Protein AF-A0A084DNY4-F1 (afdb_monomer)

Mean predicted aligned error: 7.12 Å

Solvent-accessible surface area (backbone atoms only — not comparable to full-atom values): 18685 Å² total; per-residue (Å²): 124,93,29,61,90,75,48,61,69,83,56,81,80,55,69,56,30,53,48,21,26,21,39,44,30,52,60,66,59,55,66,68,81,45,58,45,93,86,67,44,34,30,36,30,29,44,32,46,40,38,96,60,12,50,37,76,54,75,72,66,52,46,76,34,76,57,79,73,44,77,44,74,42,95,55,95,64,58,25,22,34,36,25,31,38,36,35,55,79,44,62,78,47,88,84,58,69,62,55,51,61,43,41,39,77,45,75,48,84,69,81,83,84,54,82,76,68,61,64,22,37,74,42,42,36,46,46,53,52,74,26,48,32,33,39,26,27,48,31,91,88,45,66,55,73,54,23,42,50,69,72,31,38,39,58,72,90,39,54,64,37,46,52,48,41,59,68,66,54,77,96,60,81,83,61,95,84,63,85,73,73,58,35,66,61,48,36,73,72,52,84,44,54,53,47,29,51,51,26,49,56,46,26,54,72,77,46,64,65,73,62,55,62,74,46,40,73,62,56,72,61,52,87,50,49,67,46,34,11,23,50,41,18,36,44,64,60,62,36,57,79,90,52,29,66,65,41,48,54,53,51,47,51,51,53,73,74,50,88,53,66,67,57,52,50,22,46,50,42,7,41,52,23,34,74,19,72,44,42,77,86,73,38,66,71,77,50,53,62,57,42,33,51,52,34,35,51,48,54,52,48,39,57,77,69,68,55,84,54,52,89,94,34,64,53,20,44,45,47,62,70,64,51,42,39,58,75,97,79,73,89,71,133

pLDDT: mean 85.98, std 15.09, range [28.67, 98.62]

Radius of gyration: 21.05 Å; Cα contacts (8 Å, |Δi|>4): 533; chains: 1; bounding box: 62×35×55 Å

Secondary structure (DSSP, 8-state):
---TTTS-TTSPPPHHHHHHHHHHHHHT--GGGG--TT-PPEEEEEEEE-TTTTPEE-SSEEEETTTTEEEE-SSSS-EEEEEEEEEEEEES-TTS-SEEEEEEEEEP--TTS-SSPP-SHHHH--HHHH-EEEEEE--TT--GGGGG-S-EEE-GGGHHHHHHHHHHS-SSSPPTTS-PPPHHHHHHH---HHHHHHHHHHHHHHS-HHHHHHHHHHHTT-S-HHHHHHHHHIIIIIS-TTTHHHHHHHHHHHHHH---HHHHHHHHHHHHHHHHSS-TTSS-TTHHHHHHHHHHHHHHHHHHTT----TTSHHHIIIIIS-TT--S-----

Structure (mmCIF, N/CA/C/O backbone):
data_AF-A0A084DNY4-F1
#
_entry.id   AF-A0A084DNY4-F1
#
loop_
_atom_site.group_PDB
_atom_site.id
_atom_site.type_symbol
_atom_site.label_atom_id
_atom_site.label_alt_id
_atom_site.label_comp_id
_atom_site.label_asym_id
_atom_site.label_entity_id
_atom_site.label_seq_id
_atom_site.pdbx_PDB_ins_code
_atom_site.Cartn_x
_atom_site.Cartn_y
_atom_site.Cartn_z
_atom_site.occupancy
_atom_site.B_iso_or_equiv
_atom_site.auth_seq_id
_atom_site.auth_comp_id
_atom_site.auth_asym_id
_atom_site.auth_atom_id
_atom_site.pdbx_PDB_model_num
ATOM 1 N N . MET A 1 1 ? 17.187 9.163 8.674 1.00 44.41 1 MET A N 1
ATOM 2 C CA . MET A 1 1 ? 16.054 8.278 8.336 1.00 44.41 1 MET A CA 1
ATOM 3 C C . MET A 1 1 ? 16.463 7.412 7.161 1.00 44.41 1 MET A C 1
ATOM 5 O O . MET A 1 1 ? 17.023 7.973 6.219 1.00 44.41 1 MET A O 1
ATOM 9 N N . PRO A 1 2 ? 16.245 6.091 7.220 1.00 46.69 2 PRO A N 1
ATOM 10 C CA . PRO A 1 2 ? 16.552 5.206 6.107 1.00 46.69 2 PRO A CA 1
ATOM 11 C C . PRO A 1 2 ? 15.632 5.563 4.933 1.00 46.69 2 PRO A C 1
ATOM 13 O O . PRO A 1 2 ? 14.414 5.491 5.022 1.00 46.69 2 PRO A O 1
ATOM 16 N N . SER A 1 3 ? 16.227 6.047 3.850 1.00 49.75 3 SER A N 1
ATOM 17 C CA . SER A 1 3 ? 15.582 6.241 2.551 1.00 49.75 3 SER A CA 1
ATOM 18 C C . SER A 1 3 ? 16.308 5.334 1.567 1.00 49.75 3 SER A C 1
ATOM 20 O O . SER A 1 3 ? 17.520 5.147 1.707 1.00 49.75 3 SER A O 1
ATOM 22 N N . ILE A 1 4 ? 15.619 4.823 0.543 1.00 46.88 4 ILE A N 1
ATOM 23 C CA . ILE A 1 4 ? 16.259 4.022 -0.522 1.00 46.88 4 ILE A CA 1
ATOM 24 C C . ILE A 1 4 ? 17.365 4.784 -1.251 1.00 46.88 4 ILE A C 1
ATOM 26 O O . ILE A 1 4 ? 18.211 4.174 -1.887 1.00 46.88 4 ILE A O 1
ATOM 30 N N . PHE A 1 5 ? 17.375 6.115 -1.144 1.00 50.12 5 PHE A N 1
ATOM 31 C CA . PHE A 1 5 ? 18.394 6.978 -1.740 1.00 50.12 5 PHE A CA 1
ATOM 32 C C . PHE A 1 5 ? 19.599 7.230 -0.823 1.00 50.12 5 PHE A C 1
ATOM 34 O O . PHE A 1 5 ? 20.586 7.818 -1.261 1.00 50.12 5 PHE A O 1
ATOM 41 N N . ALA A 1 6 ? 19.514 6.814 0.443 1.00 48.88 6 ALA A N 1
ATOM 42 C CA . ALA A 1 6 ? 20.578 6.934 1.438 1.00 48.88 6 ALA A CA 1
ATOM 43 C C . ALA A 1 6 ? 21.187 5.575 1.828 1.00 48.88 6 ALA A C 1
ATOM 45 O O . ALA A 1 6 ? 22.312 5.544 2.320 1.00 48.88 6 ALA A O 1
ATOM 46 N N . ALA A 1 7 ? 20.465 4.470 1.616 1.00 53.72 7 ALA A N 1
ATOM 47 C CA . ALA A 1 7 ? 20.955 3.119 1.862 1.00 53.72 7 ALA A CA 1
ATOM 48 C C . ALA A 1 7 ? 21.699 2.568 0.630 1.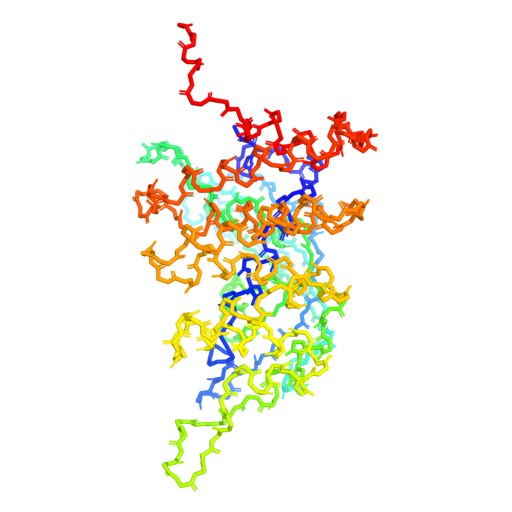00 53.72 7 ALA A C 1
ATOM 50 O O . ALA A 1 7 ? 21.260 2.811 -0.498 1.00 53.72 7 ALA A O 1
ATOM 51 N N . PRO A 1 8 ? 22.806 1.828 0.808 1.00 55.97 8 PRO A N 1
ATOM 52 C CA . PRO A 1 8 ? 23.464 1.161 -0.306 1.00 55.97 8 PRO A CA 1
ATOM 53 C C . PRO A 1 8 ? 22.564 0.057 -0.899 1.00 55.97 8 PRO A C 1
ATOM 55 O O . PRO A 1 8 ? 21.635 -0.441 -0.250 1.00 55.97 8 PRO A O 1
ATOM 58 N N . ALA A 1 9 ? 22.787 -0.272 -2.176 1.00 60.28 9 ALA A N 1
ATOM 59 C CA . ALA A 1 9 ? 21.923 -1.177 -2.945 1.00 60.28 9 ALA A CA 1
ATOM 60 C C . ALA A 1 9 ? 21.852 -2.598 -2.346 1.00 60.28 9 ALA A C 1
ATOM 62 O O . ALA A 1 9 ? 20.851 -3.286 -2.509 1.00 60.28 9 ALA A O 1
ATOM 63 N N . ASP A 1 10 ? 22.873 -2.995 -1.590 1.00 62.44 10 ASP A N 1
ATOM 64 C CA . ASP A 1 10 ? 23.024 -4.278 -0.899 1.00 62.44 10 ASP A CA 1
ATOM 65 C C . ASP A 1 10 ? 22.431 -4.309 0.523 1.00 62.44 10 ASP A C 1
ATOM 67 O O . ASP A 1 10 ? 22.326 -5.382 1.114 1.00 62.44 10 ASP A O 1
ATOM 71 N N . ALA A 1 11 ? 21.997 -3.171 1.079 1.00 62.38 11 ALA A N 1
ATOM 72 C CA . ALA A 1 11 ? 21.340 -3.151 2.387 1.00 62.38 11 ALA A CA 1
ATOM 73 C C . ALA A 1 11 ? 20.048 -3.994 2.363 1.00 62.38 11 ALA A C 1
ATOM 75 O O . ALA A 1 11 ? 19.322 -3.933 1.365 1.00 62.38 11 ALA A O 1
ATOM 76 N N . PRO A 1 12 ? 19.712 -4.741 3.432 1.00 63.03 12 PRO A N 1
ATOM 77 C CA . PRO A 1 12 ? 18.463 -5.493 3.485 1.00 63.03 12 PRO A CA 1
ATOM 78 C C . PRO A 1 12 ? 17.259 -4.539 3.383 1.00 63.03 12 PRO A C 1
ATOM 80 O O . PRO A 1 12 ? 17.301 -3.431 3.931 1.00 63.03 12 PRO A O 1
ATOM 83 N N . PRO A 1 13 ? 16.188 -4.923 2.665 1.00 66.88 13 PRO A N 1
ATOM 84 C CA . PRO A 1 13 ? 15.001 -4.087 2.547 1.00 66.88 13 PRO A CA 1
ATOM 85 C C . PRO A 1 13 ? 14.345 -3.909 3.922 1.00 66.88 13 PRO A C 1
ATOM 87 O O . PRO A 1 13 ? 14.187 -4.875 4.664 1.00 66.88 13 PRO A O 1
ATOM 90 N N . SER A 1 14 ? 13.944 -2.677 4.247 1.00 76.38 14 SER A N 1
ATOM 91 C CA . SER A 1 14 ? 13.136 -2.407 5.443 1.00 76.38 14 SER A CA 1
ATOM 92 C C . SER A 1 14 ? 11.780 -3.112 5.287 1.00 76.38 14 SER A C 1
ATOM 94 O O . SER A 1 14 ? 11.059 -2.794 4.330 1.00 76.38 14 SER A O 1
ATOM 96 N N . PRO A 1 15 ? 11.409 -4.051 6.182 1.00 70.44 15 PRO A 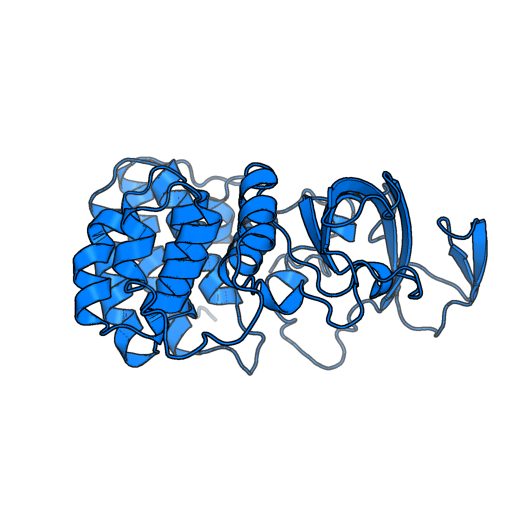N 1
ATOM 97 C CA . PRO A 1 15 ? 10.085 -4.672 6.168 1.00 70.44 15 PRO A CA 1
ATOM 98 C C . PRO A 1 15 ? 8.972 -3.628 6.301 1.00 70.44 15 PRO A C 1
ATOM 100 O O . PRO A 1 15 ? 7.937 -3.745 5.651 1.00 70.44 15 PRO A O 1
ATOM 103 N N . VAL A 1 16 ? 9.214 -2.551 7.058 1.00 88.56 16 VAL A N 1
ATOM 104 C CA . VAL A 1 16 ? 8.266 -1.439 7.174 1.00 88.56 16 VAL A CA 1
ATOM 105 C C . VAL A 1 16 ? 8.081 -0.730 5.841 1.00 88.56 16 VAL A C 1
ATOM 107 O O . VAL A 1 16 ? 6.951 -0.433 5.467 1.00 88.56 16 VAL A O 1
ATOM 110 N N . ALA A 1 17 ? 9.152 -0.466 5.097 1.00 88.44 17 ALA A N 1
ATOM 111 C CA . ALA A 1 17 ? 9.071 0.300 3.859 1.00 88.44 17 ALA A CA 1
ATOM 112 C C . ALA A 1 17 ? 8.255 -0.399 2.758 1.00 88.44 17 ALA A C 1
ATOM 114 O O . ALA A 1 17 ? 7.459 0.263 2.090 1.00 88.44 17 ALA A O 1
ATOM 115 N N . ALA A 1 18 ? 8.430 -1.714 2.587 1.00 90.31 18 ALA A N 1
ATOM 116 C CA . ALA A 1 18 ? 7.678 -2.496 1.604 1.00 90.31 18 ALA A CA 1
ATOM 117 C C . ALA A 1 18 ? 6.178 -2.520 1.937 1.00 90.31 18 ALA A C 1
ATOM 119 O O . ALA A 1 18 ? 5.349 -2.177 1.094 1.00 90.31 18 ALA A O 1
ATOM 120 N N . GLU A 1 19 ? 5.837 -2.842 3.188 1.00 93.38 19 GLU A N 1
ATOM 121 C CA . GLU A 1 19 ? 4.451 -2.867 3.669 1.00 93.38 19 GLU A CA 1
ATOM 122 C C . GLU A 1 19 ? 3.791 -1.491 3.570 1.00 93.38 19 GLU A C 1
ATOM 124 O O . GLU A 1 19 ? 2.701 -1.351 3.024 1.00 93.38 19 GLU A O 1
ATOM 129 N N . THR A 1 20 ? 4.499 -0.438 3.984 1.00 92.56 20 THR A N 1
ATOM 130 C CA . THR A 1 20 ? 4.038 0.954 3.855 1.00 92.56 20 THR A CA 1
ATOM 131 C C . THR A 1 20 ? 3.670 1.291 2.414 1.00 92.56 20 THR A C 1
ATOM 133 O O . THR A 1 20 ? 2.666 1.959 2.160 1.00 92.56 20 THR A O 1
ATOM 136 N N . ARG A 1 21 ? 4.499 0.842 1.464 1.00 94.06 21 ARG A N 1
ATOM 137 C CA . ARG A 1 21 ? 4.284 1.062 0.038 1.00 94.06 21 ARG A CA 1
ATOM 138 C C . ARG A 1 21 ? 3.046 0.331 -0.468 1.00 94.06 21 ARG A C 1
ATOM 140 O O . ARG A 1 21 ? 2.244 0.964 -1.148 1.00 94.06 21 ARG A O 1
ATOM 147 N N . MET A 1 22 ? 2.874 -0.940 -0.110 1.00 96.69 22 MET A N 1
ATOM 148 C CA . MET A 1 22 ? 1.707 -1.738 -0.501 1.00 96.69 22 MET A CA 1
ATOM 149 C C . MET A 1 22 ? 0.411 -1.197 0.111 1.00 96.69 22 MET A C 1
ATOM 151 O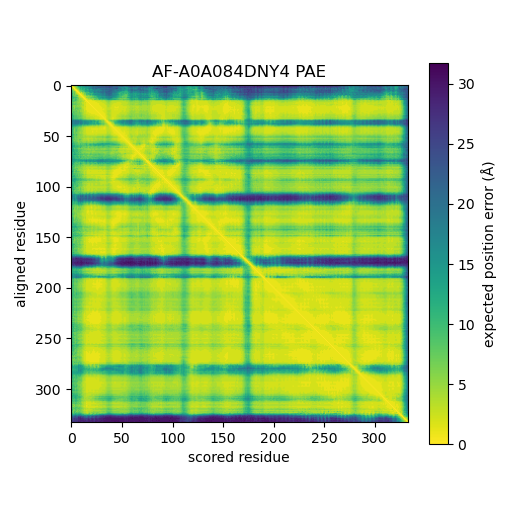 O . MET A 1 22 ? -0.542 -0.967 -0.626 1.00 96.69 22 MET A O 1
ATOM 155 N N . VAL A 1 23 ? 0.387 -0.902 1.417 1.00 97.75 23 VAL A N 1
ATOM 156 C CA . VAL A 1 23 ? -0.788 -0.332 2.101 1.00 97.75 23 VAL A CA 1
ATOM 157 C C . VAL A 1 23 ? -1.232 0.966 1.435 1.00 97.75 23 VAL A C 1
ATOM 159 O O . VAL A 1 23 ? -2.403 1.109 1.088 1.00 97.75 23 VAL A O 1
ATOM 162 N N . HIS A 1 24 ? -0.301 1.899 1.216 1.00 96.38 24 HIS A N 1
ATOM 163 C CA . HIS A 1 24 ? -0.604 3.160 0.543 1.00 96.38 24 HIS A CA 1
ATOM 164 C C . HIS A 1 24 ? -1.168 2.938 -0.862 1.00 96.38 24 HIS A C 1
ATOM 166 O O . HIS A 1 24 ? -2.175 3.537 -1.239 1.00 96.38 24 HIS A O 1
ATOM 172 N N . ASP A 1 25 ? -0.502 2.108 -1.661 1.00 97.06 25 ASP A N 1
ATOM 173 C CA . ASP A 1 25 ? -0.842 1.932 -3.067 1.00 97.06 25 ASP A CA 1
ATOM 174 C C . ASP A 1 25 ? -2.171 1.207 -3.265 1.00 97.06 25 ASP A C 1
ATOM 176 O O . ASP A 1 25 ? -2.933 1.598 -4.146 1.00 97.06 25 ASP A O 1
ATOM 180 N N . VAL A 1 26 ? -2.474 0.221 -2.420 1.00 97.38 26 VAL A N 1
ATOM 181 C CA . VAL A 1 26 ? -3.759 -0.483 -2.391 1.00 97.38 26 VAL A CA 1
ATOM 182 C C . VAL A 1 26 ? -4.874 0.443 -1.911 1.00 97.38 26 VAL A C 1
ATOM 184 O O . VAL A 1 26 ? -5.888 0.577 -2.591 1.00 97.38 26 VAL A O 1
ATOM 187 N N . ALA A 1 27 ? -4.683 1.145 -0.792 1.00 97.00 27 ALA A N 1
ATOM 188 C CA . ALA A 1 27 ? -5.712 2.023 -0.233 1.00 97.00 27 ALA A CA 1
ATOM 189 C C . ALA A 1 27 ? -6.010 3.251 -1.112 1.00 97.00 27 ALA A C 1
ATOM 191 O O . ALA A 1 27 ? -7.092 3.827 -1.034 1.00 97.00 27 ALA A O 1
ATOM 192 N N . THR A 1 28 ? -5.063 3.661 -1.962 1.00 95.00 28 THR A N 1
ATOM 193 C CA . THR A 1 28 ? -5.236 4.775 -2.911 1.00 95.00 28 THR A CA 1
ATOM 194 C C . THR A 1 28 ? -5.452 4.317 -4.355 1.00 95.00 28 THR A C 1
ATOM 196 O O . THR A 1 28 ? -5.469 5.153 -5.266 1.00 95.00 28 THR A O 1
ATOM 199 N N . LEU A 1 29 ? -5.624 3.010 -4.587 1.00 94.88 29 LEU A N 1
ATOM 200 C CA . LEU A 1 29 ? -5.872 2.453 -5.910 1.00 94.88 29 LEU A CA 1
ATOM 201 C C . LEU A 1 29 ? -7.219 2.947 -6.439 1.00 94.88 29 LEU A C 1
ATOM 203 O O . LEU A 1 29 ? -8.256 2.778 -5.806 1.00 94.88 29 LEU A O 1
ATOM 207 N N . LYS A 1 30 ? -7.218 3.505 -7.651 1.00 92.38 30 LYS A N 1
ATOM 208 C CA . LYS A 1 30 ? -8.442 3.881 -8.362 1.00 92.38 30 LYS A CA 1
ATOM 209 C C . LYS A 1 30 ? -8.597 3.007 -9.599 1.00 92.38 30 LYS A C 1
ATOM 211 O O . LYS A 1 30 ? -7.773 3.119 -10.508 1.00 92.38 30 LYS A O 1
ATOM 216 N N . PRO A 1 31 ? -9.648 2.172 -9.704 1.00 91.69 31 PRO A N 1
ATOM 217 C CA . PRO A 1 31 ? -9.854 1.335 -10.886 1.00 91.69 31 PRO A CA 1
ATOM 218 C C . PRO A 1 31 ? -9.923 2.126 -12.201 1.00 91.69 31 PRO A C 1
ATOM 220 O O . PRO A 1 31 ? -9.559 1.600 -13.250 1.00 91.69 31 PRO A O 1
ATOM 223 N N . SER A 1 32 ? -10.352 3.393 -12.153 1.00 88.69 32 SER A N 1
ATOM 224 C CA . SER A 1 32 ? -10.372 4.309 -13.301 1.00 88.69 32 SER A CA 1
ATOM 225 C C . SER A 1 32 ? -8.998 4.535 -13.927 1.00 88.69 32 SER A C 1
ATOM 227 O O . SER A 1 32 ? -8.907 4.681 -15.141 1.00 88.69 32 SER A O 1
ATOM 229 N N . ASP A 1 33 ? -7.926 4.514 -13.135 1.00 89.44 33 ASP A N 1
ATOM 230 C CA . ASP A 1 33 ? -6.570 4.792 -13.621 1.00 89.44 33 ASP A CA 1
ATOM 231 C C . ASP A 1 33 ? -6.037 3.678 -14.544 1.00 89.44 33 ASP A C 1
ATOM 233 O O . ASP A 1 33 ? -5.097 3.874 -15.317 1.00 89.44 33 ASP A O 1
ATOM 237 N N . TYR A 1 34 ? -6.672 2.508 -14.476 1.00 90.44 34 TYR A N 1
ATOM 238 C CA . TYR A 1 34 ? -6.336 1.288 -15.208 1.00 90.44 34 TYR A CA 1
ATOM 239 C C . TYR A 1 34 ? -7.302 1.013 -16.361 1.00 90.44 34 TYR A C 1
ATOM 241 O O . TYR A 1 34 ? -7.258 -0.050 -16.982 1.00 90.44 34 TYR A O 1
ATOM 249 N N . ARG A 1 35 ? -8.200 1.963 -16.642 1.00 80.31 35 ARG A N 1
ATOM 250 C CA . ARG A 1 35 ? -9.231 1.855 -17.674 1.00 80.31 35 ARG A CA 1
ATOM 251 C C . ARG A 1 35 ? -8.922 2.809 -18.808 1.00 80.31 35 ARG A C 1
ATOM 253 O O . ARG A 1 35 ? -9.237 3.991 -18.749 1.00 80.31 35 ARG A O 1
ATOM 260 N N . SER A 1 36 ? -8.259 2.265 -19.825 1.00 65.81 36 SER A N 1
ATOM 261 C CA . SER A 1 36 ? -7.978 2.923 -21.097 1.00 65.81 36 SER A CA 1
ATOM 262 C C . SER A 1 36 ? -9.228 3.165 -21.953 1.00 65.81 36 SER A C 1
ATOM 264 O O . SER A 1 36 ? -9.823 2.181 -22.383 1.00 65.81 36 SER A O 1
ATOM 266 N N . ALA A 1 37 ? -9.569 4.406 -22.317 1.00 65.31 37 ALA A N 1
ATOM 267 C CA . ALA A 1 37 ? -10.327 4.651 -23.549 1.00 65.31 37 ALA A CA 1
ATOM 268 C C . ALA A 1 37 ? -9.511 4.243 -24.796 1.00 65.31 37 ALA A C 1
ATOM 270 O O . ALA A 1 37 ? -10.075 3.804 -25.792 1.00 65.31 37 ALA A O 1
ATOM 271 N N . ASP A 1 38 ? -8.177 4.323 -24.714 1.00 68.12 38 ASP A N 1
ATOM 272 C CA . ASP A 1 38 ? -7.236 3.890 -25.758 1.00 68.12 38 ASP A CA 1
ATOM 273 C C . ASP A 1 38 ? -6.979 2.371 -25.799 1.00 68.12 38 ASP A C 1
ATOM 275 O O . ASP A 1 38 ? -6.124 1.908 -26.550 1.00 68.12 38 ASP A O 1
ATOM 279 N N . GLY A 1 39 ? -7.695 1.585 -24.988 1.00 69.75 39 GLY A N 1
ATOM 280 C CA . GLY A 1 39 ? -7.538 0.130 -24.931 1.00 69.75 39 GLY A CA 1
ATOM 281 C C . GLY A 1 39 ? -6.263 -0.364 -24.231 1.00 69.75 39 GLY A C 1
ATOM 282 O O . GLY A 1 39 ? -6.002 -1.569 -24.248 1.00 69.75 39 GLY A O 1
ATOM 283 N N . ALA A 1 40 ? -5.474 0.515 -23.595 1.00 82.62 40 ALA A N 1
ATOM 284 C CA . ALA A 1 40 ? -4.319 0.106 -22.798 1.00 82.62 40 ALA A CA 1
ATOM 285 C C . ALA A 1 40 ? -4.718 -0.899 -21.709 1.00 82.62 40 ALA A C 1
ATOM 287 O O . ALA A 1 40 ? -5.679 -0.697 -20.962 1.00 82.62 40 ALA A O 1
ATOM 288 N N . SER A 1 41 ? -3.950 -1.982 -21.621 1.00 89.19 41 SER A N 1
ATOM 289 C CA . SER A 1 41 ? -4.237 -3.090 -20.715 1.00 89.19 41 SER A CA 1
ATOM 290 C C . SER A 1 41 ? -3.712 -2.813 -19.317 1.00 89.19 41 SER A C 1
ATOM 292 O O . SER A 1 41 ? -2.593 -2.322 -19.162 1.00 89.19 41 SER A O 1
ATOM 294 N N . TRP A 1 42 ? -4.480 -3.182 -18.296 1.00 94.81 42 TRP A N 1
ATOM 295 C CA . TRP A 1 42 ? -3.908 -3.320 -16.964 1.00 94.81 42 TRP A CA 1
ATOM 296 C C . TRP A 1 42 ? -3.185 -4.659 -16.858 1.00 94.81 42 TRP A C 1
ATOM 298 O O . TRP A 1 42 ? -3.564 -5.657 -17.486 1.00 94.81 42 TRP A O 1
ATOM 308 N N . VAL A 1 43 ? -2.103 -4.660 -16.093 1.00 96.81 43 VAL A N 1
ATOM 309 C CA . VAL A 1 43 ? -1.226 -5.812 -15.908 1.00 96.81 43 VAL A CA 1
ATOM 310 C C . VAL A 1 43 ? -0.832 -5.881 -14.448 1.00 96.81 43 VAL A C 1
ATOM 312 O O . VAL A 1 43 ? -0.537 -4.859 -13.837 1.00 96.81 43 VAL A O 1
ATOM 315 N N . ILE A 1 44 ? -0.825 -7.089 -13.901 1.00 98.25 44 ILE A N 1
ATOM 316 C CA . ILE A 1 44 ? -0.201 -7.407 -12.628 1.00 98.25 44 ILE A CA 1
ATOM 317 C C . ILE A 1 44 ? 1.035 -8.242 -12.936 1.00 98.25 44 ILE A C 1
ATOM 319 O O . ILE A 1 44 ? 0.921 -9.280 -13.595 1.00 98.25 44 ILE A O 1
ATOM 323 N N . SER A 1 45 ? 2.196 -7.799 -12.460 1.00 98.38 45 SER A N 1
ATOM 324 C CA . SER A 1 45 ? 3.468 -8.495 -12.651 1.00 98.38 45 SER A CA 1
ATOM 325 C C . SER A 1 45 ? 4.253 -8.607 -11.354 1.00 98.38 45 SER A C 1
ATOM 327 O O . SER A 1 45 ? 4.231 -7.709 -10.514 1.00 98.38 45 SER A O 1
ATOM 329 N N . ILE A 1 46 ? 5.015 -9.689 -11.240 1.00 98.44 46 ILE A N 1
ATOM 330 C CA . ILE A 1 46 ? 6.097 -9.813 -10.267 1.00 98.44 46 ILE A CA 1
ATOM 331 C C . ILE A 1 46 ? 7.336 -9.159 -10.875 1.00 98.44 46 ILE A C 1
ATOM 333 O O . ILE A 1 46 ? 7.714 -9.474 -12.004 1.00 98.44 46 ILE A O 1
ATOM 337 N N . VAL A 1 47 ? 7.962 -8.248 -10.133 1.00 97.75 47 VAL A N 1
ATOM 338 C CA . VAL A 1 47 ? 9.211 -7.579 -10.505 1.00 97.75 47 VAL A CA 1
ATOM 339 C C . VAL A 1 47 ? 10.362 -8.212 -9.736 1.00 97.75 47 VAL A C 1
ATOM 341 O O . VAL A 1 47 ? 10.332 -8.305 -8.507 1.00 97.75 47 VAL A O 1
ATOM 344 N N . THR A 1 48 ? 11.399 -8.618 -10.463 1.00 96.88 48 THR A N 1
ATOM 345 C CA . THR A 1 48 ? 12.630 -9.186 -9.907 1.00 96.88 48 THR A CA 1
ATOM 346 C C . THR A 1 48 ? 13.818 -8.326 -10.339 1.00 96.88 48 THR A C 1
ATOM 348 O O . THR A 1 48 ? 14.238 -8.410 -11.500 1.00 96.88 48 THR A O 1
ATOM 351 N N . PRO A 1 49 ? 14.364 -7.491 -9.437 1.00 94.62 49 PRO A N 1
ATOM 352 C CA . PRO A 1 49 ? 15.528 -6.667 -9.727 1.00 94.62 49 PRO A CA 1
ATOM 353 C C . PRO A 1 49 ? 16.765 -7.510 -10.027 1.00 94.62 49 PRO A C 1
ATOM 355 O O . PRO A 1 49 ? 16.982 -8.564 -9.431 1.00 94.62 49 PRO A O 1
ATOM 358 N N . GLY A 1 50 ? 17.598 -7.015 -10.939 1.00 91.62 50 GLY A N 1
ATOM 359 C CA . GLY A 1 50 ? 18.964 -7.497 -11.101 1.00 91.62 50 GLY A CA 1
ATOM 360 C C . GLY A 1 50 ? 19.832 -7.090 -9.909 1.00 91.62 50 GLY A C 1
ATOM 361 O O . GLY A 1 50 ? 19.521 -6.129 -9.203 1.00 91.62 50 GLY A O 1
ATOM 362 N N . ALA A 1 51 ? 20.944 -7.798 -9.703 1.00 87.56 51 ALA A N 1
ATOM 363 C CA . ALA A 1 51 ? 21.870 -7.557 -8.589 1.00 87.56 51 ALA A CA 1
ATOM 364 C C . ALA A 1 51 ? 22.472 -6.137 -8.573 1.00 87.56 51 ALA A C 1
ATOM 366 O O . ALA A 1 51 ? 22.910 -5.647 -7.539 1.00 87.56 51 ALA A O 1
ATOM 367 N N . ASP A 1 52 ? 22.496 -5.481 -9.725 1.00 85.50 52 ASP A N 1
ATOM 368 C CA . ASP A 1 52 ? 23.016 -4.142 -9.964 1.00 85.50 52 ASP A CA 1
ATOM 369 C C . ASP A 1 52 ? 21.905 -3.087 -10.124 1.00 85.50 52 ASP A C 1
ATOM 371 O O . ASP A 1 52 ? 22.178 -1.933 -10.467 1.00 85.50 52 ASP A O 1
ATOM 375 N N . SER A 1 53 ? 20.644 -3.437 -9.846 1.00 88.81 53 SER A N 1
ATOM 376 C CA . SER A 1 53 ? 19.582 -2.440 -9.718 1.00 88.81 53 SER A CA 1
ATOM 377 C C . SER A 1 53 ? 19.856 -1.539 -8.510 1.00 88.81 53 SER A C 1
ATOM 379 O O . SER A 1 53 ? 20.159 -2.001 -7.414 1.00 88.81 53 SER A O 1
ATOM 381 N N . GLY A 1 54 ? 19.789 -0.227 -8.711 1.00 85.19 54 GLY A N 1
ATOM 382 C CA . GLY A 1 54 ? 20.174 0.784 -7.726 1.00 85.19 54 GLY A CA 1
ATOM 383 C C . GLY A 1 54 ? 21.665 1.132 -7.744 1.00 85.19 54 GLY A C 1
ATOM 384 O O . GLY A 1 54 ? 22.066 2.078 -7.063 1.00 85.19 54 GLY A O 1
ATOM 385 N N . ALA A 1 55 ? 22.487 0.437 -8.541 1.00 85.00 55 ALA A N 1
ATOM 386 C CA . ALA A 1 55 ? 23.899 0.772 -8.689 1.00 85.00 55 ALA A CA 1
ATOM 387 C C . ALA A 1 55 ? 24.071 2.152 -9.336 1.00 85.00 55 ALA A C 1
ATOM 389 O O . ALA A 1 55 ? 23.365 2.519 -10.280 1.00 85.00 55 ALA A O 1
ATOM 390 N N . VAL A 1 56 ? 25.035 2.921 -8.826 1.00 83.06 56 VAL A N 1
ATOM 391 C CA . VAL A 1 56 ? 25.384 4.231 -9.381 1.00 83.06 56 VAL A CA 1
ATOM 392 C C . VAL A 1 56 ? 26.044 4.038 -10.738 1.00 83.06 56 VAL A C 1
ATOM 394 O O . VAL A 1 56 ? 27.018 3.301 -10.858 1.00 83.06 56 VAL A O 1
ATOM 397 N N . VAL A 1 57 ? 25.556 4.762 -11.738 1.00 82.81 57 VAL A N 1
ATOM 398 C CA . VAL A 1 57 ? 26.156 4.796 -13.071 1.00 82.81 57 VAL A CA 1
ATOM 399 C C . VAL A 1 57 ? 27.024 6.044 -13.188 1.00 82.81 57 VAL A C 1
ATOM 401 O O . VAL A 1 57 ? 26.558 7.162 -12.948 1.00 82.81 57 VAL A O 1
ATOM 404 N N . THR A 1 58 ? 28.294 5.845 -13.534 1.00 76.69 58 THR A N 1
ATOM 405 C CA . THR A 1 58 ? 29.291 6.896 -13.768 1.00 76.69 58 THR A CA 1
ATOM 406 C C . THR A 1 58 ? 29.799 6.823 -15.211 1.00 76.69 58 THR A C 1
ATOM 408 O O . THR A 1 58 ? 29.833 5.752 -15.811 1.00 76.69 58 THR A O 1
ATOM 411 N N . GLY A 1 59 ? 30.188 7.966 -15.783 1.00 82.12 59 GLY A N 1
ATOM 412 C CA . GLY A 1 59 ? 30.689 8.057 -17.160 1.00 82.12 59 GLY A CA 1
ATOM 413 C C . GLY A 1 59 ? 29.687 8.648 -18.156 1.00 82.12 59 GLY A C 1
ATOM 414 O O . GLY A 1 59 ? 28.618 9.124 -17.785 1.00 82.12 59 GLY A O 1
ATOM 415 N N . THR A 1 60 ? 30.071 8.664 -19.434 1.00 84.00 60 THR A N 1
ATOM 416 C CA . THR A 1 60 ? 29.304 9.286 -20.532 1.00 84.00 60 THR A CA 1
ATOM 417 C C . THR A 1 60 ? 28.396 8.308 -21.276 1.00 84.00 60 THR A C 1
ATOM 419 O O . THR A 1 60 ? 27.558 8.729 -22.071 1.00 84.00 60 THR A O 1
ATOM 422 N N . THR A 1 61 ? 28.536 7.004 -21.026 1.00 85.94 61 THR A N 1
ATOM 423 C CA . THR A 1 61 ? 27.739 5.943 -21.657 1.00 85.94 61 THR A CA 1
ATOM 424 C C . THR A 1 61 ? 27.385 4.853 -20.648 1.00 85.94 61 THR A C 1
ATOM 426 O O . THR A 1 61 ? 28.082 4.685 -19.649 1.00 85.94 61 THR A O 1
ATOM 429 N N . TYR A 1 62 ? 26.298 4.122 -20.899 1.00 88.94 62 TYR A N 1
ATOM 430 C CA . TYR A 1 62 ? 25.927 2.933 -20.133 1.00 88.94 62 TYR A CA 1
ATOM 431 C C . TYR A 1 62 ? 25.381 1.842 -21.061 1.00 88.94 62 TYR A C 1
ATOM 433 O O . TYR A 1 62 ? 24.836 2.140 -22.126 1.00 88.94 62 TYR A O 1
ATOM 441 N N . PHE A 1 63 ? 25.548 0.576 -20.677 1.00 87.12 63 PHE A N 1
ATOM 442 C CA . PHE A 1 63 ? 24.987 -0.555 -21.414 1.00 87.12 63 PHE A CA 1
ATOM 443 C C . PHE A 1 63 ? 23.552 -0.821 -20.946 1.00 87.12 63 PHE A C 1
ATOM 445 O O . PHE A 1 63 ? 23.336 -1.190 -19.788 1.00 87.12 63 PHE A O 1
ATOM 452 N N . ASP A 1 64 ? 22.596 -0.611 -21.851 1.00 86.38 64 ASP A N 1
ATOM 453 C CA . ASP A 1 64 ? 21.176 -0.905 -21.672 1.00 86.38 64 ASP A CA 1
ATOM 454 C C . ASP A 1 64 ? 20.957 -2.398 -21.948 1.00 86.38 64 ASP A C 1
ATOM 456 O O . ASP A 1 64 ? 21.016 -2.864 -23.091 1.00 86.38 64 ASP A O 1
ATOM 460 N N . THR A 1 65 ? 20.744 -3.162 -20.877 1.00 84.69 65 THR A N 1
ATOM 461 C CA . THR A 1 65 ? 20.598 -4.623 -20.921 1.00 84.69 65 THR A CA 1
ATOM 462 C C . THR A 1 65 ? 19.261 -5.079 -21.501 1.00 84.69 65 THR A C 1
ATOM 464 O O . THR A 1 65 ? 19.162 -6.213 -21.979 1.00 84.69 65 THR A O 1
ATOM 467 N N . ALA A 1 66 ? 18.243 -4.214 -21.501 1.00 84.06 66 ALA A N 1
ATOM 468 C CA . ALA A 1 66 ? 16.951 -4.502 -22.108 1.00 84.06 66 ALA A CA 1
ATOM 469 C C . ALA A 1 66 ? 17.019 -4.357 -23.635 1.00 84.06 66 ALA A C 1
ATOM 471 O O . ALA A 1 66 ? 16.437 -5.168 -24.354 1.00 84.06 66 ALA A O 1
ATOM 472 N N . LYS A 1 67 ? 17.776 -3.371 -24.134 1.00 85.81 67 LYS A N 1
ATOM 473 C CA . LYS A 1 67 ? 17.980 -3.130 -25.574 1.00 85.81 67 LYS A CA 1
ATOM 474 C C . LYS A 1 67 ? 19.214 -3.828 -26.153 1.00 85.81 67 LYS A C 1
ATOM 476 O O . LYS A 1 67 ? 19.375 -3.845 -27.371 1.00 85.81 67 LYS A O 1
ATOM 481 N N . GLY A 1 68 ? 20.099 -4.359 -25.309 1.00 87.44 68 GLY A N 1
ATOM 482 C CA . GLY A 1 68 ? 21.341 -5.019 -25.721 1.00 87.44 68 GLY A CA 1
ATOM 483 C C . GLY A 1 68 ? 22.340 -4.081 -26.407 1.00 87.44 68 GLY A C 1
ATOM 484 O O . GLY A 1 68 ? 23.061 -4.512 -27.304 1.00 87.44 68 GLY A O 1
ATOM 485 N N . ARG A 1 69 ? 22.366 -2.793 -26.035 1.00 90.94 69 ARG A N 1
ATOM 486 C CA . ARG A 1 69 ? 23.219 -1.780 -26.681 1.00 90.94 69 ARG A CA 1
ATOM 487 C C . ARG A 1 69 ? 23.737 -0.733 -25.700 1.00 90.94 69 ARG A C 1
ATOM 489 O O . ARG A 1 69 ? 23.097 -0.430 -24.699 1.00 90.94 69 ARG A O 1
ATOM 496 N N . THR A 1 70 ? 24.865 -0.116 -26.036 1.00 90.06 70 THR A N 1
ATOM 497 C CA . THR A 1 70 ? 25.384 1.054 -25.315 1.00 90.06 70 THR A CA 1
ATOM 498 C C . THR A 1 70 ? 24.624 2.311 -25.729 1.00 90.06 70 THR A C 1
ATOM 500 O O . THR A 1 70 ? 24.434 2.562 -26.919 1.00 90.06 70 THR A O 1
ATOM 503 N N . VAL A 1 71 ? 24.208 3.116 -24.756 1.00 87.62 71 VAL A N 1
ATOM 504 C CA . VAL A 1 71 ? 23.502 4.385 -24.972 1.00 87.62 71 VAL A CA 1
ATOM 505 C C . VAL A 1 71 ? 24.177 5.512 -24.172 1.00 87.62 71 VAL A C 1
ATOM 507 O O . VAL A 1 71 ? 24.858 5.239 -23.176 1.00 87.62 71 VAL A O 1
ATOM 510 N N . PRO A 1 72 ? 24.042 6.784 -24.588 1.00 86.31 72 PRO A N 1
ATOM 511 C CA . PRO A 1 72 ? 24.616 7.901 -23.846 1.00 86.31 72 PRO A CA 1
ATOM 512 C C . PRO A 1 72 ? 23.938 8.078 -22.482 1.00 86.31 72 PRO A C 1
ATOM 514 O O . PRO A 1 72 ? 22.729 7.885 -22.339 1.00 86.31 72 PRO A O 1
ATOM 517 N N . VAL A 1 73 ? 24.713 8.502 -21.484 1.00 83.69 73 VAL A N 1
ATOM 518 C CA . VAL A 1 73 ? 24.157 9.016 -20.229 1.00 83.69 73 VAL A CA 1
ATOM 519 C C . VAL A 1 73 ? 23.667 10.446 -20.506 1.00 83.69 73 VAL A C 1
ATOM 521 O O . VAL A 1 73 ? 24.476 11.269 -20.934 1.00 83.69 73 VAL A O 1
ATOM 524 N N . PRO A 1 74 ? 22.371 10.772 -20.301 1.00 76.31 74 PRO A N 1
ATOM 525 C CA . PRO A 1 74 ? 21.789 12.028 -20.798 1.00 76.31 74 PRO A CA 1
ATOM 526 C C . PRO A 1 74 ? 22.413 13.320 -20.245 1.00 76.31 74 PRO A C 1
ATOM 528 O O . PRO A 1 74 ? 22.203 14.388 -20.811 1.00 76.31 74 PRO A O 1
ATOM 531 N N . ASP A 1 75 ? 23.132 13.250 -19.122 1.00 75.31 75 ASP A N 1
ATOM 532 C CA . ASP A 1 75 ? 23.824 14.372 -18.486 1.00 75.31 75 ASP A CA 1
ATOM 533 C C . ASP A 1 75 ? 24.922 13.880 -17.523 1.00 75.31 75 ASP A C 1
ATOM 535 O O . ASP A 1 75 ? 25.017 12.696 -17.218 1.00 75.31 75 ASP A O 1
ATOM 539 N N . ALA A 1 76 ? 25.737 14.801 -17.000 1.00 71.00 76 ALA A N 1
ATOM 540 C CA . ALA A 1 76 ? 26.778 14.496 -16.012 1.00 71.00 76 ALA A CA 1
ATOM 541 C C . ALA A 1 76 ? 26.239 14.265 -14.583 1.00 71.00 76 ALA A C 1
ATOM 543 O O . ALA A 1 76 ? 27.020 14.158 -13.635 1.00 71.00 76 ALA A O 1
ATOM 544 N N . ARG A 1 77 ? 24.912 14.255 -14.380 1.00 75.62 77 ARG A N 1
ATOM 545 C CA . ARG A 1 77 ? 24.336 14.124 -13.038 1.00 75.62 77 ARG A CA 1
ATOM 546 C C . ARG A 1 77 ? 24.383 12.666 -12.604 1.00 75.62 77 ARG A C 1
ATOM 548 O O . ARG A 1 77 ? 24.229 11.748 -13.406 1.00 75.62 77 ARG A O 1
ATOM 555 N N . ARG A 1 78 ? 24.549 12.453 -11.295 1.00 73.75 78 ARG A N 1
ATOM 556 C CA . ARG A 1 78 ? 24.536 11.111 -10.707 1.00 73.75 78 ARG A CA 1
ATOM 557 C C . ARG A 1 78 ? 23.218 10.416 -11.052 1.00 73.75 78 ARG A C 1
ATOM 559 O O . ARG A 1 78 ? 22.141 10.969 -10.832 1.00 73.75 78 ARG A O 1
ATOM 566 N N . ARG A 1 79 ? 23.313 9.197 -11.571 1.00 83.56 79 ARG A N 1
ATOM 567 C CA . ARG A 1 79 ? 22.181 8.342 -11.938 1.00 83.56 79 ARG A CA 1
ATOM 568 C C . ARG A 1 79 ? 22.352 6.977 -11.301 1.00 83.56 79 ARG A C 1
ATOM 570 O O . ARG A 1 79 ? 23.467 6.594 -10.949 1.00 83.56 79 ARG A O 1
ATOM 577 N N . TYR A 1 80 ? 21.249 6.267 -11.145 1.00 86.06 80 TYR A N 1
ATOM 578 C CA . TYR A 1 80 ? 21.266 4.858 -10.789 1.00 86.06 80 TYR A CA 1
ATOM 579 C C . TYR A 1 80 ? 20.491 4.056 -11.829 1.00 86.06 80 TYR A C 1
ATOM 581 O O . TYR A 1 80 ? 19.539 4.563 -12.433 1.00 86.06 80 TYR A O 1
ATOM 589 N N . ALA A 1 81 ? 20.931 2.825 -12.064 1.00 88.19 81 ALA A N 1
ATOM 590 C CA . ALA A 1 81 ? 20.252 1.916 -12.973 1.00 88.19 81 ALA A CA 1
ATOM 591 C C . ALA A 1 81 ? 19.032 1.295 -12.285 1.00 88.19 81 ALA A C 1
ATOM 593 O O . ALA A 1 81 ? 19.109 0.896 -11.129 1.00 88.19 81 ALA A O 1
ATOM 594 N N . ASN A 1 82 ? 17.918 1.182 -12.997 1.00 91.88 82 ASN A N 1
ATOM 595 C CA . ASN A 1 82 ? 16.809 0.310 -12.630 1.00 91.88 82 ASN A CA 1
ATOM 596 C C . ASN A 1 82 ? 16.839 -0.813 -13.641 1.00 91.88 82 ASN A C 1
ATOM 598 O O . ASN A 1 82 ? 16.628 -0.556 -14.823 1.00 91.88 82 ASN A O 1
ATOM 602 N N . ARG A 1 83 ? 17.134 -2.028 -13.196 1.00 93.06 83 ARG A N 1
ATOM 603 C CA . ARG A 1 83 ? 17.269 -3.167 -14.099 1.00 93.06 83 ARG A CA 1
ATOM 604 C C . ARG A 1 83 ? 16.790 -4.450 -13.470 1.00 93.06 83 ARG A C 1
ATOM 606 O O . ARG A 1 83 ? 16.878 -4.622 -12.257 1.00 93.06 83 ARG A O 1
ATOM 613 N N . GLY A 1 84 ? 16.285 -5.342 -14.305 1.00 95.50 84 GLY A N 1
ATOM 614 C CA . GLY A 1 84 ? 15.766 -6.621 -13.860 1.00 95.50 84 GLY A CA 1
ATOM 615 C C . GLY A 1 84 ? 14.802 -7.235 -14.857 1.00 95.50 84 GLY A C 1
ATOM 616 O O . GLY A 1 84 ? 14.834 -6.959 -16.060 1.00 95.50 84 GLY A O 1
ATOM 617 N N . THR A 1 85 ? 13.939 -8.090 -14.330 1.00 97.00 85 THR A N 1
ATOM 618 C CA . THR A 1 85 ? 12.920 -8.809 -15.090 1.00 97.00 85 THR A CA 1
ATOM 619 C C . THR A 1 85 ? 11.547 -8.593 -14.485 1.00 97.00 85 THR A C 1
ATOM 621 O O . THR A 1 85 ? 11.412 -8.246 -13.310 1.00 97.00 85 THR A O 1
ATOM 624 N N . TRP A 1 86 ? 10.524 -8.793 -15.301 1.00 97.31 86 TRP A N 1
ATOM 625 C CA . TRP A 1 86 ? 9.145 -8.836 -14.852 1.00 97.31 86 TRP A CA 1
ATOM 626 C C . TRP A 1 86 ? 8.437 -10.046 -15.459 1.00 97.31 86 TRP A C 1
ATOM 628 O O . TRP A 1 86 ? 8.765 -10.484 -16.566 1.00 97.31 86 TRP A O 1
ATOM 638 N N . GLN A 1 87 ? 7.469 -10.582 -14.725 1.00 98.06 87 GLN A N 1
ATOM 639 C CA . GLN A 1 87 ? 6.639 -11.711 -15.132 1.00 98.06 87 GLN A CA 1
ATOM 640 C C . GLN A 1 87 ? 5.173 -11.380 -14.871 1.00 98.06 87 GLN A C 1
ATOM 642 O O . GLN A 1 87 ? 4.814 -11.089 -13.731 1.00 98.06 87 GLN A O 1
ATOM 647 N N . VAL A 1 88 ? 4.332 -11.455 -15.905 1.00 97.88 88 VAL A N 1
ATOM 648 C CA . VAL A 1 88 ? 2.883 -11.261 -15.764 1.00 97.88 88 VAL A CA 1
ATOM 649 C C . VAL A 1 88 ? 2.284 -12.403 -14.963 1.00 97.88 88 VAL A C 1
ATOM 651 O O . VAL A 1 88 ? 2.537 -13.575 -15.240 1.00 97.88 88 VAL A O 1
ATOM 654 N N . VAL A 1 89 ? 1.433 -12.041 -14.010 1.00 97.38 89 VAL A N 1
ATOM 655 C CA . VAL A 1 89 ? 0.583 -12.967 -13.254 1.00 97.38 89 VAL A CA 1
ATOM 656 C C . VAL A 1 89 ? -0.902 -12.773 -13.560 1.00 97.38 89 VAL A C 1
ATOM 658 O O . VAL A 1 89 ? -1.668 -13.726 -13.470 1.00 97.38 89 VAL A O 1
ATOM 661 N N . ALA A 1 90 ? -1.318 -11.576 -13.988 1.00 96.44 90 ALA A N 1
ATOM 662 C CA . ALA A 1 90 ? -2.664 -11.323 -14.501 1.00 96.44 90 ALA A CA 1
ATOM 663 C C . ALA A 1 90 ? -2.671 -10.137 -15.475 1.00 96.44 90 ALA A C 1
ATOM 665 O O . ALA A 1 90 ? -1.889 -9.202 -15.331 1.00 96.44 90 ALA A O 1
ATOM 666 N N . SER A 1 91 ? -3.578 -10.128 -16.451 1.00 95.19 91 SER A N 1
ATOM 667 C CA . SER A 1 91 ? -3.786 -8.971 -17.328 1.00 95.19 91 SER A CA 1
ATOM 668 C C . SER A 1 91 ? -5.210 -8.926 -17.874 1.00 95.19 91 SER A C 1
ATOM 670 O O . SER A 1 91 ? -5.891 -9.950 -17.949 1.00 95.19 91 SER A O 1
ATOM 672 N N . SER A 1 92 ? -5.649 -7.740 -18.297 1.00 93.31 92 SER A N 1
ATOM 673 C CA . SER A 1 92 ? -6.867 -7.564 -19.089 1.00 93.31 92 SER A CA 1
ATOM 674 C C . SER A 1 92 ? -6.743 -7.990 -20.551 1.00 93.31 92 SER A C 1
ATOM 676 O O . SER A 1 92 ? -7.765 -8.033 -21.230 1.00 93.31 92 SER A O 1
ATOM 678 N N . SER A 1 93 ? -5.532 -8.239 -21.064 1.00 90.69 93 SER A N 1
ATOM 679 C CA . SER A 1 93 ? -5.323 -8.606 -22.469 1.00 90.69 93 SER A CA 1
ATOM 680 C C . SER A 1 93 ? -4.297 -9.727 -22.631 1.00 90.69 93 SER A C 1
ATOM 682 O O . SER A 1 93 ? -3.221 -9.659 -22.036 1.00 90.69 93 SER A O 1
ATOM 684 N N . PRO A 1 94 ? -4.560 -10.714 -23.507 1.00 88.06 94 PRO A N 1
ATOM 685 C CA . PRO A 1 94 ? -3.580 -11.738 -23.860 1.00 88.06 94 PRO A CA 1
ATOM 686 C C . PRO A 1 94 ? -2.432 -11.202 -24.733 1.00 88.06 94 PRO A C 1
ATOM 688 O O . PRO A 1 94 ? -1.468 -11.919 -24.972 1.00 88.06 94 PRO A O 1
ATOM 691 N N . SER A 1 95 ? -2.519 -9.962 -25.234 1.00 88.19 95 SER A N 1
ATOM 692 C CA . SER A 1 95 ? -1.472 -9.351 -26.067 1.00 88.19 95 SER A CA 1
ATOM 693 C C . SER A 1 95 ? -0.253 -8.874 -25.274 1.00 88.19 95 SER A C 1
ATOM 695 O O . SER A 1 95 ? 0.733 -8.440 -25.868 1.00 88.19 95 SER A O 1
ATOM 697 N N . VAL A 1 96 ? -0.329 -8.875 -23.943 1.00 92.50 96 VAL A N 1
ATOM 698 C CA . VAL A 1 96 ? 0.793 -8.497 -23.084 1.00 92.50 96 VAL A CA 1
ATOM 699 C C . VAL A 1 96 ? 1.785 -9.665 -23.052 1.00 92.50 96 VAL A C 1
ATOM 701 O O . VAL A 1 96 ? 1.363 -10.793 -22.789 1.00 92.50 96 VAL A O 1
ATOM 704 N N . PRO A 1 97 ? 3.089 -9.444 -23.311 1.00 93.81 97 PRO A N 1
ATOM 705 C CA . PRO A 1 97 ? 4.086 -10.506 -23.197 1.00 93.81 97 PRO A CA 1
ATOM 706 C C . PRO A 1 97 ? 4.066 -11.122 -21.796 1.00 93.81 97 PRO A C 1
ATOM 708 O O . PRO A 1 97 ? 3.889 -10.409 -20.816 1.00 93.81 97 PRO A O 1
ATOM 711 N N . SER A 1 98 ? 4.274 -12.433 -21.678 1.00 95.75 98 SER A N 1
ATOM 712 C CA . SER A 1 98 ? 4.234 -13.117 -20.376 1.00 95.75 98 SER A CA 1
ATOM 713 C C . SER A 1 98 ? 5.395 -12.731 -19.455 1.00 95.75 98 SER A C 1
ATOM 715 O O . SER A 1 98 ? 5.285 -12.841 -18.236 1.00 95.75 98 SER A O 1
ATOM 717 N N . THR A 1 99 ? 6.516 -12.300 -20.030 1.00 96.50 99 THR A N 1
ATOM 718 C CA . THR A 1 99 ? 7.713 -11.853 -19.315 1.00 96.50 99 THR A CA 1
ATOM 719 C C . THR A 1 99 ? 8.433 -10.764 -20.103 1.00 96.50 99 THR A C 1
ATOM 721 O O . THR A 1 99 ? 8.236 -10.613 -21.312 1.00 96.50 99 THR A O 1
ATOM 724 N N . GLY A 1 100 ? 9.320 -10.034 -19.431 1.00 93.81 100 GLY A N 1
ATOM 725 C CA . GLY A 1 100 ? 10.213 -9.088 -20.085 1.00 93.81 100 GLY A CA 1
ATOM 726 C C . GLY A 1 100 ? 11.383 -8.657 -19.212 1.00 93.81 100 GLY A C 1
ATOM 727 O O . GLY A 1 100 ? 11.527 -9.062 -18.056 1.00 93.81 100 GLY A O 1
ATOM 728 N N . ARG A 1 101 ? 12.249 -7.832 -19.801 1.00 94.50 101 ARG A N 1
ATOM 729 C CA . ARG A 1 101 ? 13.363 -7.165 -19.120 1.00 94.50 101 ARG A CA 1
ATOM 730 C C . ARG A 1 101 ? 13.085 -5.677 -19.043 1.00 94.50 101 ARG A C 1
ATOM 732 O O . ARG A 1 101 ? 12.445 -5.121 -19.932 1.00 94.50 101 ARG A O 1
ATOM 739 N N . TYR A 1 102 ? 13.599 -5.040 -18.004 1.00 94.25 102 TYR A N 1
ATOM 740 C CA . TYR A 1 102 ? 13.611 -3.590 -17.911 1.00 94.25 102 TYR A CA 1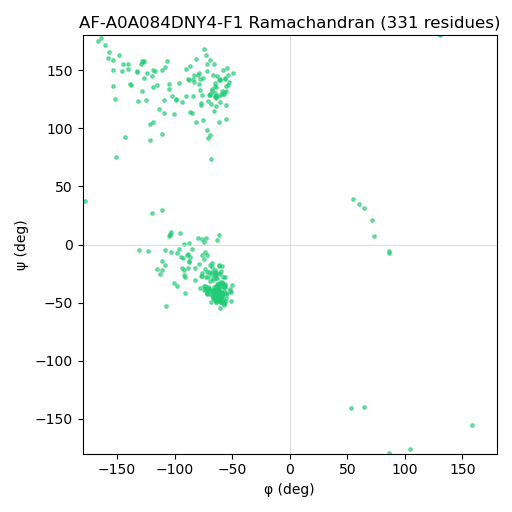
ATOM 741 C C . TYR A 1 102 ? 15.023 -3.088 -17.645 1.00 94.25 102 TYR A C 1
ATOM 743 O O . TYR A 1 102 ? 15.785 -3.732 -16.927 1.00 94.25 102 TYR A O 1
ATOM 751 N N . ASP A 1 103 ? 15.355 -1.946 -18.242 1.00 93.75 103 ASP A N 1
ATOM 752 C CA . ASP A 1 103 ? 16.578 -1.195 -17.976 1.00 93.75 103 ASP A CA 1
ATOM 753 C C . ASP A 1 103 ? 16.308 0.285 -18.264 1.00 93.75 103 ASP A C 1
ATOM 755 O O . ASP A 1 103 ? 15.818 0.638 -19.339 1.00 93.75 103 ASP A O 1
ATOM 759 N N . TRP A 1 104 ? 16.561 1.151 -17.287 1.00 92.31 104 TRP A N 1
ATOM 760 C CA . TRP A 1 104 ? 16.633 2.591 -17.508 1.00 92.31 104 TRP A CA 1
ATOM 761 C C . TRP A 1 104 ? 17.434 3.279 -16.405 1.00 92.31 104 TRP A C 1
ATOM 763 O O . TRP A 1 104 ? 17.575 2.783 -15.285 1.00 92.31 104 TRP A O 1
ATOM 773 N N . LEU A 1 105 ? 17.903 4.491 -16.696 1.00 89.12 105 LEU A N 1
ATOM 774 C CA . LEU A 1 105 ? 18.556 5.340 -15.706 1.00 89.12 105 LEU A CA 1
ATOM 775 C C . LEU A 1 105 ? 17.559 6.284 -15.045 1.00 89.12 105 LEU A C 1
ATOM 777 O O . LEU A 1 105 ? 16.978 7.139 -15.717 1.00 89.12 105 LEU A O 1
ATOM 781 N N . THR A 1 106 ? 17.456 6.224 -13.721 1.00 85.75 106 THR A N 1
ATOM 782 C CA . THR A 1 106 ? 16.785 7.275 -12.952 1.00 85.75 106 THR A CA 1
ATOM 783 C C . THR A 1 106 ? 17.818 8.265 -12.434 1.00 85.75 106 THR A C 1
ATOM 785 O O . THR A 1 106 ? 18.914 7.901 -12.001 1.00 85.75 106 THR A O 1
ATOM 788 N N . LEU A 1 107 ? 17.470 9.549 -12.490 1.00 78.94 107 LEU A N 1
ATOM 789 C CA . LEU A 1 107 ? 18.265 10.600 -11.876 1.00 78.94 107 LEU A CA 1
ATOM 790 C C . LEU A 1 107 ? 18.354 10.338 -10.367 1.00 78.94 107 LEU A C 1
ATOM 792 O O . LEU A 1 107 ? 17.330 10.244 -9.690 1.00 78.94 107 LEU A O 1
ATOM 796 N N . ALA A 1 108 ? 19.571 10.222 -9.834 1.00 70.44 108 ALA A N 1
ATOM 797 C CA . ALA A 1 108 ? 19.742 10.177 -8.392 1.00 70.44 108 ALA A CA 1
ATOM 798 C C . ALA A 1 108 ? 19.280 11.527 -7.847 1.00 70.44 108 ALA A C 1
ATOM 800 O O . ALA A 1 108 ? 19.737 12.575 -8.312 1.00 70.44 108 ALA A O 1
ATOM 801 N N . TRP A 1 109 ? 18.353 11.505 -6.892 1.00 61.66 109 TRP A N 1
ATOM 802 C CA . TRP A 1 109 ? 17.852 12.720 -6.266 1.00 61.66 109 TRP A CA 1
ATOM 803 C C . TRP A 1 109 ? 19.029 13.516 -5.697 1.00 61.66 109 TRP A C 1
ATOM 805 O O . TRP A 1 109 ? 19.666 13.113 -4.724 1.00 61.66 109 TRP A O 1
ATOM 815 N N . LEU A 1 110 ? 19.357 14.635 -6.349 1.00 53.41 110 LEU A N 1
ATOM 816 C CA . LEU A 1 110 ? 20.436 15.508 -5.911 1.00 53.41 110 LEU A CA 1
ATOM 817 C C . LEU A 1 110 ? 20.000 16.180 -4.598 1.00 53.41 110 LEU A C 1
ATOM 819 O O . LEU A 1 110 ? 18.942 16.814 -4.575 1.00 53.41 110 LEU A O 1
ATOM 823 N N . PRO A 1 111 ? 20.811 16.135 -3.525 1.00 49.97 111 PRO A N 1
ATOM 824 C CA . PRO A 1 111 ? 20.504 16.776 -2.240 1.00 49.97 111 PRO A CA 1
ATOM 825 C C . PRO A 1 111 ? 20.386 18.309 -2.282 1.00 49.97 111 PRO A C 1
ATOM 827 O O . PRO A 1 111 ? 20.284 18.931 -1.228 1.00 49.97 111 PRO A O 1
ATOM 830 N N . ILE A 1 112 ? 20.483 18.924 -3.463 1.00 44.19 112 ILE A N 1
ATOM 831 C CA . ILE A 1 112 ? 20.880 20.324 -3.619 1.00 44.19 112 ILE A CA 1
ATOM 832 C C . ILE A 1 112 ? 19.738 21.292 -3.269 1.00 44.19 112 ILE A C 1
ATOM 834 O O . ILE A 1 112 ? 20.038 22.369 -2.779 1.00 44.19 112 ILE A O 1
ATOM 838 N N . ASN A 1 113 ? 18.453 20.917 -3.401 1.00 40.06 113 ASN A N 1
ATOM 839 C CA . ASN A 1 113 ? 17.353 21.893 -3.242 1.00 40.06 113 ASN A CA 1
ATOM 840 C C . ASN A 1 113 ? 16.179 21.507 -2.320 1.00 40.06 113 ASN A C 1
ATOM 842 O O . ASN A 1 113 ? 15.300 22.341 -2.116 1.00 40.06 113 ASN A O 1
ATOM 846 N N . ARG A 1 114 ? 16.102 20.293 -1.752 1.00 50.09 114 ARG A N 1
ATOM 847 C CA . ARG A 1 114 ? 15.006 19.921 -0.827 1.00 50.09 114 ARG A CA 1
ATOM 848 C C . ARG A 1 114 ? 15.508 19.031 0.300 1.00 50.09 114 ARG A C 1
ATOM 850 O O . ARG A 1 114 ? 15.573 17.811 0.170 1.00 50.09 114 ARG A O 1
ATOM 857 N N . ARG A 1 115 ? 15.887 19.667 1.409 1.00 56.44 115 ARG A N 1
ATOM 858 C CA . ARG A 1 115 ? 16.020 18.997 2.702 1.00 56.44 115 ARG A CA 1
ATOM 859 C C . ARG A 1 115 ? 14.822 19.384 3.571 1.00 56.44 115 ARG A C 1
ATOM 861 O O . ARG A 1 115 ? 14.522 20.574 3.645 1.00 56.44 115 ARG A O 1
ATOM 868 N N . PRO A 1 116 ? 14.179 18.418 4.242 1.00 58.56 116 PRO A N 1
ATOM 869 C CA . PRO A 1 116 ? 14.429 16.971 4.178 1.00 58.56 116 PRO A CA 1
ATOM 870 C C . PRO A 1 116 ? 13.974 16.339 2.843 1.00 58.56 116 PRO A C 1
ATOM 872 O O . PRO A 1 116 ? 13.095 16.874 2.171 1.00 58.56 116 PRO A O 1
ATOM 875 N N . LEU A 1 117 ? 14.584 15.204 2.462 1.00 62.34 117 LEU A N 1
ATOM 876 C CA . LEU A 1 117 ? 14.122 14.393 1.323 1.00 62.34 117 LEU A CA 1
ATOM 877 C C . LEU A 1 117 ? 12.648 14.010 1.538 1.00 62.34 117 LEU A C 1
ATOM 879 O O . LEU A 1 117 ? 12.291 13.696 2.680 1.00 62.34 117 LEU A O 1
ATOM 883 N N . PRO A 1 118 ? 11.805 13.984 0.487 1.00 67.81 118 PRO A N 1
ATOM 884 C CA . PRO A 1 118 ? 10.447 13.481 0.619 1.00 67.81 118 PRO A CA 1
ATOM 885 C C . PRO A 1 118 ? 10.466 12.072 1.216 1.00 67.81 118 PRO A C 1
ATOM 887 O O . PRO A 1 118 ? 11.309 11.240 0.887 1.00 67.81 118 PRO A O 1
ATOM 890 N N . GLN A 1 119 ? 9.551 11.836 2.145 1.00 73.38 119 GLN A N 1
ATOM 891 C CA . GLN A 1 119 ? 9.427 10.588 2.892 1.00 73.38 119 GLN A CA 1
ATOM 892 C C . GLN A 1 119 ? 8.146 9.844 2.494 1.00 73.38 119 GLN A C 1
ATOM 894 O O . GLN A 1 119 ? 7.556 9.162 3.329 1.00 73.38 119 GLN A O 1
ATOM 899 N N . THR A 1 120 ? 7.696 10.018 1.247 1.00 81.56 120 THR A N 1
ATOM 900 C CA . THR A 1 120 ? 6.509 9.319 0.736 1.00 81.56 120 THR A CA 1
ATOM 901 C C . THR A 1 120 ? 6.821 7.843 0.503 1.00 81.56 120 THR A C 1
ATOM 903 O O . THR A 1 120 ? 8.000 7.482 0.410 1.00 81.56 120 THR A O 1
ATOM 906 N N . PRO A 1 121 ? 5.807 6.974 0.379 1.00 86.12 121 PRO A N 1
ATOM 907 C CA . PRO A 1 121 ? 6.033 5.546 0.212 1.00 86.12 121 PRO A CA 1
ATOM 908 C C . PRO A 1 121 ? 6.907 5.204 -1.007 1.00 86.12 121 PRO A C 1
ATOM 910 O O . PRO A 1 121 ? 7.767 4.336 -0.897 1.00 86.12 121 PRO A O 1
ATOM 913 N N . GLU A 1 122 ? 6.795 5.941 -2.122 1.00 84.38 122 GLU A N 1
ATOM 914 C CA . GLU A 1 122 ? 7.664 5.805 -3.314 1.00 84.38 122 GLU A CA 1
ATOM 915 C C . GLU A 1 122 ? 9.153 6.036 -2.992 1.00 84.38 122 GLU A C 1
ATOM 917 O O . GLU A 1 122 ? 10.042 5.481 -3.634 1.00 84.38 122 GLU A O 1
ATOM 922 N N . HIS A 1 123 ? 9.439 6.904 -2.017 1.00 80.19 123 HIS A N 1
ATOM 923 C CA . HIS A 1 123 ? 10.803 7.247 -1.602 1.00 80.19 123 HIS A CA 1
ATOM 924 C C . HIS A 1 123 ? 11.349 6.296 -0.531 1.00 80.19 123 HIS A C 1
ATOM 926 O O . HIS A 1 123 ? 12.553 6.302 -0.245 1.00 80.19 123 HIS A O 1
ATOM 932 N N . LEU A 1 124 ? 10.470 5.514 0.094 1.00 81.12 124 LEU A N 1
ATOM 933 C CA . LEU A 1 124 ? 10.826 4.482 1.061 1.00 81.12 124 LEU A CA 1
ATOM 934 C C . LEU A 1 124 ? 11.031 3.129 0.391 1.00 81.12 124 LEU A C 1
ATOM 936 O O . LEU A 1 124 ? 11.820 2.332 0.892 1.00 81.12 124 LEU A O 1
ATOM 940 N N . TYR A 1 125 ? 10.366 2.873 -0.735 1.00 88.56 125 TYR A N 1
ATOM 941 C CA . TYR A 1 125 ? 10.467 1.600 -1.428 1.00 88.56 125 TYR A CA 1
ATOM 942 C C . TYR A 1 125 ? 10.191 1.742 -2.927 1.00 88.56 125 TYR A C 1
ATOM 944 O O . TYR A 1 125 ? 9.228 2.387 -3.336 1.00 88.56 125 TYR A O 1
ATOM 952 N N . SER A 1 126 ? 11.019 1.089 -3.746 1.00 91.31 126 SER A N 1
ATOM 953 C CA . SER A 1 126 ? 10.809 0.970 -5.191 1.00 91.31 126 SER A CA 1
ATOM 954 C C . SER A 1 126 ? 10.808 -0.506 -5.594 1.00 91.31 126 SER A C 1
ATOM 956 O O . SER A 1 126 ? 11.820 -1.181 -5.361 1.00 91.31 126 SER A O 1
ATOM 958 N N . PRO A 1 127 ? 9.747 -1.007 -6.258 1.00 93.81 127 PRO A N 1
ATOM 959 C CA . PRO A 1 127 ? 9.698 -2.395 -6.709 1.00 93.81 127 PRO A CA 1
ATOM 960 C C . PRO A 1 127 ? 10.760 -2.702 -7.769 1.00 93.81 127 PRO A C 1
ATOM 962 O O . PRO A 1 127 ? 11.223 -3.829 -7.882 1.00 93.81 127 PRO A O 1
ATOM 965 N N . PHE A 1 128 ? 11.239 -1.696 -8.500 1.00 94.00 128 PHE A N 1
ATOM 966 C CA . PHE A 1 128 ? 12.283 -1.883 -9.508 1.00 94.00 128 PHE A CA 1
ATOM 967 C C . PHE A 1 128 ? 13.691 -1.999 -8.919 1.00 94.00 128 PHE A C 1
ATOM 969 O O . PHE A 1 128 ? 14.600 -2.484 -9.597 1.00 94.00 128 PHE A O 1
ATOM 976 N N . LEU A 1 129 ? 13.868 -1.582 -7.661 1.00 90.88 129 LEU A N 1
ATOM 977 C CA . LEU A 1 129 ? 15.117 -1.719 -6.910 1.00 90.88 129 LEU A CA 1
ATOM 978 C C . LEU A 1 129 ? 15.084 -2.894 -5.930 1.00 90.88 129 LEU A C 1
ATOM 980 O O . LEU A 1 129 ? 16.119 -3.490 -5.662 1.00 90.88 129 LEU A O 1
ATOM 984 N N . ARG A 1 130 ? 13.911 -3.203 -5.365 1.00 90.50 130 ARG A N 1
ATOM 985 C CA . ARG A 1 130 ? 13.762 -4.149 -4.247 1.00 90.50 130 ARG A CA 1
ATOM 986 C C . ARG A 1 130 ? 12.803 -5.313 -4.517 1.00 90.50 130 ARG A C 1
ATOM 988 O O . ARG A 1 130 ? 12.760 -6.242 -3.719 1.00 90.50 130 ARG A O 1
ATOM 995 N N . GLY A 1 131 ? 12.115 -5.300 -5.654 1.00 93.56 131 GLY A N 1
ATOM 996 C CA . GLY A 1 131 ? 11.177 -6.333 -6.080 1.00 93.56 131 GLY A CA 1
ATOM 997 C C . GLY A 1 131 ? 9.768 -6.128 -5.545 1.00 93.56 131 GLY A C 1
ATOM 998 O O . GLY A 1 131 ? 9.474 -5.146 -4.871 1.00 93.56 131 GLY A O 1
ATOM 999 N N . GLY A 1 132 ? 8.880 -7.053 -5.888 1.00 95.31 132 GLY A N 1
ATOM 1000 C CA . GLY A 1 132 ? 7.503 -7.078 -5.398 1.00 95.31 132 GLY A CA 1
ATOM 1001 C C . GLY A 1 132 ? 6.478 -7.244 -6.511 1.00 95.31 132 GLY A C 1
ATOM 1002 O O . GLY A 1 132 ? 6.826 -7.348 -7.689 1.00 95.31 132 GLY A O 1
ATOM 1003 N N . THR A 1 133 ? 5.207 -7.274 -6.126 1.00 98.12 133 THR A N 1
ATOM 1004 C CA . THR A 1 133 ? 4.080 -7.423 -7.050 1.00 98.12 133 THR A CA 1
ATOM 1005 C C . THR A 1 133 ? 3.485 -6.055 -7.339 1.00 98.12 133 THR A C 1
ATOM 1007 O O . THR A 1 133 ? 3.126 -5.319 -6.419 1.00 98.12 133 THR A O 1
ATOM 1010 N N . ILE A 1 134 ? 3.394 -5.697 -8.617 1.00 98.12 134 ILE A N 1
ATOM 1011 C CA . ILE A 1 134 ? 2.839 -4.418 -9.058 1.00 98.12 134 ILE A CA 1
ATOM 1012 C C . ILE A 1 134 ? 1.627 -4.627 -9.946 1.00 98.12 134 ILE A C 1
ATOM 1014 O O . ILE A 1 134 ? 1.612 -5.539 -10.766 1.00 98.12 134 ILE A O 1
ATOM 1018 N N . VAL A 1 135 ? 0.658 -3.728 -9.835 1.00 97.88 135 VAL A N 1
ATOM 1019 C CA . VAL A 1 135 ? -0.359 -3.481 -10.849 1.00 97.88 135 VAL A CA 1
ATOM 1020 C C . VAL A 1 135 ? -0.038 -2.187 -11.572 1.00 97.88 135 VAL A C 1
ATOM 1022 O O . VAL A 1 135 ? 0.414 -1.212 -10.968 1.00 97.88 135 VAL A O 1
ATOM 1025 N N . TYR A 1 136 ? -0.201 -2.198 -12.886 1.00 96.12 136 TYR A N 1
ATOM 1026 C CA . TYR A 1 136 ? 0.239 -1.098 -13.715 1.00 96.12 136 TYR A CA 1
ATOM 1027 C C . TYR A 1 136 ? -0.509 -1.039 -15.045 1.00 96.12 136 TYR A C 1
ATOM 1029 O O . TYR A 1 136 ? -1.211 -1.978 -15.434 1.00 96.12 136 TYR A O 1
ATOM 1037 N N . ARG A 1 137 ? -0.384 0.092 -15.740 1.00 93.38 137 ARG A N 1
ATOM 1038 C CA . ARG A 1 137 ? -1.003 0.302 -17.051 1.00 93.38 137 ARG A CA 1
ATOM 1039 C C . ARG A 1 137 ? 0.049 0.099 -18.135 1.00 93.38 137 ARG A C 1
ATOM 1041 O O . ARG A 1 137 ? 0.972 0.897 -18.253 1.00 93.38 137 ARG A O 1
ATOM 1048 N N . TRP A 1 138 ? -0.102 -0.956 -18.928 1.00 92.44 138 TRP A N 1
ATOM 1049 C CA . TRP A 1 138 ? 0.873 -1.320 -19.950 1.00 92.44 138 TRP A CA 1
ATOM 1050 C C . TRP A 1 138 ? 0.867 -0.337 -21.116 1.00 92.44 138 TRP A C 1
ATOM 1052 O O . TRP A 1 138 ? -0.161 -0.146 -21.772 1.00 92.44 138 TRP A O 1
ATOM 1062 N N . ASN A 1 139 ? 2.034 0.245 -21.387 1.00 91.12 139 ASN A N 1
ATOM 1063 C CA . ASN A 1 139 ? 2.266 1.117 -22.527 1.00 91.12 139 ASN A CA 1
ATOM 1064 C C . ASN A 1 139 ? 3.402 0.556 -23.404 1.00 91.12 139 ASN A C 1
ATOM 1066 O O . ASN A 1 139 ? 4.563 0.912 -23.201 1.00 91.12 139 ASN A O 1
ATOM 1070 N N . PRO A 1 140 ? 3.093 -0.299 -24.398 1.00 87.75 140 PRO A N 1
ATOM 1071 C CA . PRO A 1 140 ? 4.116 -0.946 -25.223 1.00 87.75 140 PRO A CA 1
ATOM 1072 C C . PRO A 1 140 ? 4.878 0.023 -26.139 1.00 87.75 140 PRO A C 1
ATOM 1074 O O . PRO A 1 140 ? 5.913 -0.350 -26.681 1.00 87.75 140 PRO A O 1
ATOM 1077 N N . ALA A 1 141 ? 4.367 1.241 -26.348 1.00 88.00 141 ALA A N 1
ATOM 1078 C CA . ALA A 1 141 ? 5.020 2.254 -27.175 1.00 88.00 141 ALA A CA 1
ATOM 1079 C C . ALA A 1 141 ? 6.017 3.123 -26.387 1.00 88.00 141 ALA A C 1
ATOM 1081 O O . ALA A 1 141 ? 6.804 3.849 -26.994 1.00 88.00 141 ALA A O 1
ATOM 1082 N N . ALA A 1 142 ? 5.976 3.082 -25.052 1.00 89.50 142 ALA A N 1
ATOM 1083 C CA . ALA A 1 142 ? 6.888 3.837 -24.205 1.00 89.50 142 ALA A CA 1
ATOM 1084 C C . ALA A 1 142 ? 8.191 3.071 -23.937 1.00 89.50 142 ALA A C 1
ATOM 1086 O O . ALA A 1 142 ? 8.237 1.843 -23.938 1.00 89.50 142 ALA A O 1
ATOM 1087 N N . GLU A 1 143 ? 9.261 3.818 -23.670 1.00 85.31 143 GLU A N 1
ATOM 1088 C CA . GLU A 1 143 ? 10.566 3.262 -23.319 1.00 85.31 143 GLU A CA 1
ATOM 1089 C C . GLU A 1 143 ? 10.879 3.440 -21.824 1.00 85.31 143 GLU A C 1
ATOM 1091 O O . GLU A 1 143 ? 10.377 4.347 -21.160 1.00 85.31 143 GLU A O 1
ATOM 1096 N N . GLY A 1 144 ? 11.778 2.605 -21.294 1.00 87.12 144 GLY A N 1
ATOM 1097 C CA . GLY A 1 144 ? 12.274 2.728 -19.920 1.00 87.12 144 GLY A CA 1
ATOM 1098 C C . GLY A 1 144 ? 11.177 2.516 -18.876 1.00 87.12 144 GLY A C 1
ATOM 1099 O O . GLY A 1 144 ? 10.347 1.625 -19.031 1.00 87.12 144 GLY A O 1
ATOM 1100 N N . GLY A 1 145 ? 11.173 3.310 -17.802 1.00 88.12 145 GLY A N 1
ATOM 1101 C CA . GLY A 1 145 ? 10.166 3.200 -16.738 1.00 88.12 145 GLY A CA 1
ATOM 1102 C C . GLY A 1 145 ? 8.736 3.527 -17.193 1.00 88.12 145 GLY A C 1
ATOM 1103 O O . GLY A 1 145 ? 7.781 2.981 -16.648 1.00 88.12 145 GLY A O 1
ATOM 1104 N N . GLU A 1 146 ? 8.578 4.345 -18.237 1.00 90.81 146 GLU A N 1
ATOM 1105 C CA . GLU A 1 146 ? 7.269 4.795 -18.736 1.00 90.81 146 GLU A CA 1
ATOM 1106 C C . GLU A 1 146 ? 6.433 3.659 -19.350 1.00 90.81 146 GLU A C 1
ATOM 1108 O O . GLU A 1 146 ? 5.209 3.764 -19.426 1.00 90.81 146 GLU A O 1
ATOM 1113 N N . GLN A 1 147 ? 7.062 2.538 -19.731 1.00 91.00 147 GLN A N 1
ATOM 1114 C CA . GLN A 1 147 ? 6.348 1.346 -20.215 1.00 91.00 147 GLN A CA 1
ATOM 1115 C C . GLN A 1 147 ? 5.385 0.769 -19.163 1.00 91.00 147 GLN A C 1
ATOM 1117 O O . GLN A 1 147 ? 4.398 0.115 -19.507 1.00 91.00 147 GLN A O 1
ATOM 1122 N N . PHE A 1 148 ? 5.668 1.015 -17.879 1.00 92.44 148 PHE A N 1
ATOM 1123 C CA . PHE A 1 148 ? 4.845 0.548 -16.772 1.00 92.44 148 PHE A CA 1
ATOM 1124 C C . PHE A 1 148 ? 3.703 1.525 -16.433 1.00 92.44 148 PHE A C 1
ATOM 1126 O O . PHE A 1 148 ? 2.797 1.152 -15.705 1.00 92.44 148 PHE A O 1
ATOM 1133 N N . GLY A 1 149 ? 3.657 2.752 -16.960 1.00 88.50 149 GLY A N 1
ATOM 1134 C CA . GLY A 1 149 ? 2.560 3.685 -16.662 1.00 88.50 149 GLY A CA 1
ATOM 1135 C C . GLY A 1 149 ? 2.324 3.903 -15.152 1.00 88.50 149 GLY A C 1
ATOM 1136 O O . GLY A 1 149 ? 3.269 3.999 -14.373 1.00 88.50 149 GLY A O 1
ATOM 1137 N N . ASN A 1 150 ? 1.060 4.001 -14.720 1.00 90.00 150 ASN A N 1
ATOM 1138 C CA . ASN A 1 150 ? 0.706 4.206 -13.307 1.00 90.00 150 ASN A CA 1
ATOM 1139 C C . ASN A 1 150 ? 0.975 2.936 -12.483 1.00 90.00 150 ASN A C 1
ATOM 1141 O O . ASN A 1 150 ? 0.166 2.013 -12.507 1.00 90.00 150 ASN A O 1
ATOM 1145 N N . VAL A 1 151 ? 2.112 2.886 -11.787 1.00 95.00 151 VAL A N 1
ATOM 1146 C CA . VAL A 1 151 ? 2.556 1.726 -11.001 1.00 95.00 151 VAL A CA 1
ATOM 1147 C C . VAL A 1 151 ? 2.057 1.809 -9.564 1.00 95.00 151 VAL A C 1
ATOM 1149 O O . VAL A 1 151 ? 2.338 2.774 -8.849 1.00 95.00 151 VAL A O 1
ATOM 1152 N N . ARG A 1 152 ? 1.412 0.737 -9.106 1.00 96.75 152 ARG A N 1
ATOM 1153 C CA . ARG A 1 152 ? 1.025 0.524 -7.709 1.00 96.75 152 ARG A CA 1
ATOM 1154 C C . ARG A 1 152 ? 1.512 -0.831 -7.234 1.00 96.75 152 ARG A C 1
ATOM 1156 O O . ARG A 1 152 ? 1.323 -1.824 -7.924 1.00 96.75 152 ARG A O 1
ATOM 1163 N N . MET A 1 153 ? 2.145 -0.883 -6.071 1.00 97.19 153 MET A N 1
ATOM 1164 C CA . MET A 1 153 ? 2.424 -2.152 -5.411 1.00 97.19 153 MET A CA 1
ATOM 1165 C C . MET A 1 153 ? 1.156 -2.708 -4.773 1.00 97.19 153 MET A C 1
ATOM 1167 O O . MET A 1 153 ? 0.347 -1.961 -4.230 1.00 97.19 153 MET A O 1
ATOM 1171 N N . ILE A 1 154 ? 1.009 -4.025 -4.827 1.00 97.94 154 ILE A N 1
ATOM 1172 C CA . ILE A 1 154 ? -0.089 -4.749 -4.190 1.00 97.94 154 ILE A CA 1
ATOM 1173 C C . ILE A 1 154 ? 0.478 -5.857 -3.312 1.00 97.94 154 ILE A C 1
ATOM 1175 O O . ILE A 1 154 ? 1.587 -6.338 -3.558 1.00 97.94 154 ILE A O 1
ATOM 1179 N N . PHE A 1 155 ? -0.305 -6.295 -2.330 1.00 97.50 155 PHE A N 1
ATOM 1180 C CA . PHE A 1 155 ? 0.012 -7.507 -1.583 1.00 97.50 155 PHE A CA 1
ATOM 1181 C C . PHE A 1 155 ? 0.047 -8.697 -2.555 1.00 97.50 155 PHE A C 1
ATOM 1183 O O . PHE A 1 155 ? -0.898 -8.857 -3.339 1.00 97.50 155 PHE A O 1
ATOM 1190 N N . PRO A 1 156 ? 1.113 -9.519 -2.570 1.00 96.31 156 PRO A N 1
ATOM 1191 C CA . PRO A 1 156 ? 1.207 -10.675 -3.463 1.00 96.31 156 PRO A CA 1
ATOM 1192 C C . PRO A 1 156 ? -0.014 -11.605 -3.383 1.00 96.31 156 PRO A C 1
ATOM 1194 O O . PRO A 1 156 ? -0.512 -12.077 -4.408 1.00 96.31 156 PRO A O 1
ATOM 1197 N N . GLU A 1 157 ? -0.541 -11.791 -2.175 1.00 96.75 157 GLU A N 1
ATOM 1198 C CA . GLU A 1 157 ? -1.711 -12.599 -1.833 1.00 96.75 157 GLU A CA 1
ATOM 1199 C C . GLU A 1 157 ? -3.006 -12.048 -2.442 1.00 96.75 157 GLU A C 1
ATOM 1201 O O . GLU A 1 157 ? -3.969 -12.792 -2.613 1.00 96.75 157 GLU A O 1
ATOM 1206 N N . TRP A 1 158 ? -3.026 -10.759 -2.795 1.00 97.69 158 TRP A N 1
ATOM 1207 C CA . TRP A 1 158 ? -4.177 -10.053 -3.358 1.00 97.69 158 TRP A CA 1
ATOM 1208 C C . TRP A 1 158 ? -4.169 -9.990 -4.889 1.00 97.69 158 TRP A C 1
ATOM 1210 O O . TRP A 1 158 ? -4.982 -9.283 -5.485 1.00 97.69 158 TRP A O 1
ATOM 1220 N N . THR A 1 159 ? -3.277 -10.723 -5.562 1.00 97.44 159 THR A N 1
ATOM 1221 C CA . THR A 1 159 ? -3.181 -10.716 -7.034 1.00 97.44 159 THR A CA 1
ATOM 1222 C C . THR A 1 159 ? -4.537 -10.967 -7.703 1.00 97.44 159 THR A C 1
ATOM 1224 O O . THR A 1 159 ? -4.945 -10.216 -8.592 1.00 97.44 159 THR A O 1
ATOM 1227 N N . GLN A 1 160 ? -5.263 -11.999 -7.263 1.00 96.75 160 GLN A N 1
ATOM 1228 C CA . GLN A 1 160 ? -6.563 -12.338 -7.844 1.00 96.75 160 GLN A CA 1
ATOM 1229 C C . GLN A 1 160 ? -7.633 -11.309 -7.461 1.00 96.75 160 GLN A C 1
ATOM 1231 O O . GLN A 1 160 ? -8.405 -10.876 -8.310 1.00 96.75 160 GLN A O 1
ATOM 1236 N N . GLN A 1 161 ? -7.630 -10.876 -6.203 1.00 96.69 161 GLN A N 1
ATOM 1237 C CA . GLN A 1 161 ? -8.555 -9.918 -5.605 1.00 96.69 161 GLN A CA 1
ATOM 1238 C C . GLN A 1 161 ? -8.509 -8.576 -6.341 1.00 96.69 161 GLN A C 1
ATOM 1240 O O . GLN A 1 161 ? -9.549 -8.036 -6.724 1.00 96.69 161 GLN A O 1
ATOM 1245 N N . VAL A 1 162 ? -7.302 -8.075 -6.615 1.00 97.31 162 VAL A N 1
ATOM 1246 C CA . VAL A 1 162 ? -7.072 -6.856 -7.397 1.00 97.31 162 VAL A CA 1
ATOM 1247 C C . VAL A 1 162 ? -7.511 -7.049 -8.843 1.00 97.31 162 VAL A C 1
ATOM 1249 O O . VAL A 1 162 ? -8.219 -6.200 -9.383 1.00 97.31 162 VAL A O 1
ATOM 1252 N N . ALA A 1 163 ? -7.151 -8.169 -9.474 1.00 95.94 163 ALA A N 1
ATOM 1253 C CA . ALA A 1 163 ? -7.571 -8.449 -10.844 1.00 95.94 163 ALA A CA 1
ATOM 1254 C C . ALA A 1 163 ? -9.105 -8.515 -10.974 1.00 95.94 163 ALA A C 1
ATOM 1256 O O . ALA A 1 163 ? -9.667 -7.980 -11.931 1.00 95.94 163 ALA A O 1
ATOM 1257 N N . ASP A 1 164 ? -9.789 -9.135 -10.011 1.00 94.50 164 ASP A N 1
ATOM 1258 C CA . ASP A 1 164 ? -11.248 -9.218 -9.954 1.00 94.50 164 ASP A CA 1
ATOM 1259 C C . ASP A 1 164 ? -11.874 -7.834 -9.748 1.00 94.50 164 ASP A C 1
ATOM 1261 O O . ASP A 1 164 ? -12.776 -7.465 -10.498 1.00 94.50 164 ASP A O 1
ATOM 1265 N N . ALA A 1 165 ? -11.354 -7.023 -8.819 1.00 93.62 165 ALA A N 1
ATOM 1266 C CA . ALA A 1 165 ? -11.831 -5.657 -8.589 1.00 93.62 165 ALA A CA 1
ATOM 1267 C C . ALA A 1 165 ? -11.685 -4.777 -9.848 1.00 93.62 165 ALA A C 1
ATOM 1269 O O . ALA A 1 165 ? -12.614 -4.064 -10.243 1.00 93.62 165 ALA A O 1
ATOM 1270 N N . LEU A 1 166 ? -10.549 -4.877 -10.548 1.00 93.19 166 LEU A N 1
ATOM 1271 C CA . LEU A 1 166 ? -10.318 -4.154 -11.801 1.00 93.19 166 LEU A CA 1
ATOM 1272 C C . LEU A 1 166 ? -11.248 -4.611 -12.932 1.00 93.19 166 LEU A C 1
ATOM 1274 O O . LEU A 1 166 ? -11.700 -3.770 -13.719 1.00 93.19 166 LEU A O 1
ATOM 1278 N N . ARG A 1 167 ? -11.568 -5.912 -13.015 1.00 90.75 167 ARG A N 1
ATOM 1279 C CA . ARG A 1 167 ? -12.529 -6.459 -13.992 1.00 90.75 167 ARG A CA 1
ATOM 1280 C C . ARG A 1 167 ? -13.964 -6.029 -13.692 1.00 90.75 167 ARG A C 1
ATOM 1282 O O . ARG A 1 167 ? -14.678 -5.654 -14.622 1.00 90.75 167 ARG A O 1
ATOM 1289 N N . SER A 1 168 ? -14.355 -6.049 -12.422 1.00 86.88 168 SER A N 1
ATOM 1290 C CA . SER A 1 168 ? -15.736 -5.839 -11.974 1.00 86.88 168 SER A CA 1
ATOM 1291 C C . SER A 1 168 ? -16.151 -4.376 -11.861 1.00 86.88 168 SER A C 1
ATOM 1293 O O . SER A 1 168 ? -17.346 -4.095 -11.887 1.00 86.88 168 SER A O 1
ATOM 1295 N N . ALA A 1 169 ? -15.213 -3.427 -11.756 1.00 79.31 169 ALA A N 1
ATOM 1296 C CA . ALA A 1 169 ? -15.599 -2.030 -11.570 1.00 79.31 169 ALA A CA 1
ATOM 1297 C C . ALA A 1 169 ? -16.512 -1.503 -12.725 1.00 79.31 169 ALA A C 1
ATOM 1299 O O . ALA A 1 169 ? -16.398 -1.947 -13.878 1.00 79.31 169 ALA A O 1
ATOM 1300 N N . PRO A 1 170 ? -17.415 -0.537 -12.488 1.00 69.12 170 PRO A N 1
ATOM 1301 C CA . PRO A 1 170 ? -18.389 -0.079 -13.493 1.00 69.12 170 PRO A CA 1
ATOM 1302 C C . PRO A 1 170 ? -17.750 0.650 -14.687 1.00 69.12 170 PRO A C 1
ATOM 1304 O O . PRO A 1 170 ? -16.915 1.532 -14.504 1.00 69.12 170 PRO A O 1
ATOM 1307 N N . ARG A 1 171 ? -18.119 0.302 -15.931 1.00 58.44 171 ARG A N 1
ATOM 1308 C CA . ARG A 1 171 ? -17.491 0.821 -17.175 1.00 58.44 171 ARG A CA 1
ATOM 1309 C C . ARG A 1 171 ? -17.817 2.290 -17.528 1.00 58.44 171 ARG A C 1
ATOM 1311 O O . ARG A 1 171 ? -17.406 2.746 -18.589 1.00 58.44 171 ARG A O 1
ATOM 1318 N N . GLY A 1 172 ? -18.525 3.033 -16.679 1.00 55.03 172 GLY A N 1
ATOM 1319 C CA . GLY A 1 172 ? -18.894 4.432 -16.925 1.00 55.03 172 GLY A CA 1
ATOM 1320 C C . GLY A 1 172 ? -19.407 5.136 -15.668 1.00 55.03 172 GLY A C 1
ATOM 1321 O O . GLY A 1 172 ? -19.565 4.496 -14.627 1.00 55.03 172 GLY A O 1
ATOM 1322 N N . LEU A 1 173 ? -19.673 6.445 -15.774 1.00 45.59 173 LEU A N 1
ATOM 1323 C CA . LEU A 1 173 ? -20.432 7.183 -14.757 1.00 45.59 173 LEU A CA 1
ATOM 1324 C C . LEU A 1 173 ? -21.785 6.481 -14.556 1.00 45.59 173 LEU A C 1
ATOM 1326 O O . LEU A 1 173 ? -22.394 6.077 -15.553 1.00 45.59 173 LEU A O 1
ATOM 1330 N N . PRO A 1 174 ? -22.247 6.295 -13.308 1.00 45.66 174 PRO A N 1
ATOM 1331 C CA . PRO A 1 174 ? -23.500 5.606 -13.048 1.00 45.66 174 PRO A CA 1
ATOM 1332 C C . PRO A 1 174 ? -24.628 6.296 -13.817 1.00 45.66 174 PRO A C 1
ATOM 1334 O O . PRO A 1 174 ? -24.898 7.483 -13.641 1.00 45.66 174 PRO A O 1
ATOM 1337 N N . ASN A 1 175 ? -25.272 5.544 -14.707 1.00 41.66 175 ASN A N 1
ATOM 1338 C CA . ASN A 1 175 ? -26.505 5.982 -15.335 1.00 41.66 175 ASN A CA 1
ATOM 1339 C C . ASN A 1 175 ? -27.543 6.098 -14.209 1.00 41.66 175 ASN A C 1
ATOM 1341 O O . ASN A 1 175 ? -27.716 5.142 -13.452 1.00 41.66 175 ASN A O 1
ATOM 1345 N N . ALA A 1 176 ? -28.221 7.242 -14.090 1.00 44.84 176 ALA A N 1
ATOM 1346 C CA . ALA A 1 176 ? -29.088 7.608 -12.958 1.00 44.84 176 ALA A CA 1
ATOM 1347 C C . ALA A 1 176 ? -30.311 6.683 -12.712 1.00 44.84 176 ALA A C 1
ATOM 1349 O O . ALA A 1 176 ? -31.169 6.998 -11.895 1.00 44.84 176 ALA A O 1
ATOM 1350 N N . ALA A 1 177 ? -30.410 5.551 -13.415 1.00 46.25 177 ALA A N 1
ATOM 1351 C CA . ALA A 1 177 ? -31.518 4.603 -13.360 1.00 46.25 177 ALA A CA 1
ATOM 1352 C C . ALA A 1 177 ? -31.229 3.323 -12.551 1.00 46.25 177 ALA A C 1
ATOM 1354 O O . ALA A 1 177 ? -32.147 2.533 -12.349 1.00 46.25 177 ALA A O 1
ATOM 1355 N N . SER A 1 178 ? -29.997 3.101 -12.076 1.00 50.28 178 SER A N 1
ATOM 1356 C CA . SER A 1 178 ? -29.687 1.983 -11.173 1.00 50.28 178 SER A CA 1
ATOM 1357 C C . SER A 1 178 ? -29.176 2.542 -9.851 1.00 50.28 178 SER A C 1
ATOM 1359 O O . SER A 1 178 ? -28.060 3.055 -9.784 1.00 50.28 178 SER A O 1
ATOM 1361 N N . ALA A 1 179 ? -30.007 2.492 -8.810 1.00 62.00 179 ALA A N 1
ATOM 1362 C CA . ALA A 1 179 ? -29.590 2.858 -7.464 1.00 62.00 179 ALA A CA 1
ATOM 1363 C C . ALA A 1 179 ? -28.604 1.795 -6.963 1.00 62.00 179 ALA A C 1
ATOM 1365 O O . ALA A 1 179 ? -29.005 0.735 -6.484 1.00 62.00 179 ALA A O 1
ATOM 1366 N N . THR A 1 180 ? -27.308 2.044 -7.137 1.00 71.56 180 THR A N 1
ATOM 1367 C CA . THR A 1 180 ? -26.269 1.239 -6.495 1.00 71.56 180 THR A CA 1
ATOM 1368 C C . THR A 1 180 ? -26.512 1.280 -4.979 1.00 71.56 180 THR A C 1
ATOM 1370 O O . THR A 1 180 ? -26.706 2.378 -4.452 1.00 71.56 180 THR A O 1
ATOM 1373 N N . PRO A 1 181 ? -26.522 0.133 -4.268 1.00 82.81 181 PRO A N 1
ATOM 1374 C CA . PRO A 1 181 ? -26.668 0.123 -2.813 1.00 82.81 181 PRO A CA 1
ATOM 1375 C C . PRO A 1 181 ? -25.614 1.016 -2.137 1.00 82.81 181 PRO A C 1
ATOM 1377 O O . PRO A 1 181 ? -24.525 1.151 -2.705 1.00 82.81 181 PRO A O 1
ATOM 1380 N N . PRO A 1 182 ? -25.889 1.592 -0.951 1.00 87.81 182 PRO A N 1
ATOM 1381 C CA . PRO A 1 182 ? -24.902 2.340 -0.167 1.00 87.81 182 PRO A CA 1
ATOM 1382 C C . PRO A 1 182 ? -23.584 1.574 -0.001 1.00 87.81 182 PRO A C 1
ATOM 1384 O O . PRO A 1 182 ? -23.570 0.342 0.036 1.00 87.81 182 PRO A O 1
ATOM 1387 N N . ALA A 1 183 ? -22.464 2.288 0.069 1.00 89.62 183 ALA A N 1
ATOM 1388 C CA . ALA A 1 183 ? -21.138 1.683 0.061 1.00 89.62 183 ALA A CA 1
ATOM 1389 C C . ALA A 1 183 ? -20.883 0.803 1.298 1.00 89.62 183 ALA A C 1
ATOM 1391 O O . ALA A 1 183 ? -20.352 -0.296 1.156 1.00 89.62 183 ALA A O 1
ATOM 1392 N N . LEU A 1 184 ? -21.359 1.202 2.482 1.00 89.56 184 LEU A N 1
ATOM 1393 C CA . LEU A 1 184 ? -21.310 0.386 3.701 1.00 89.56 184 LEU A CA 1
ATOM 1394 C C . LEU A 1 184 ? -22.129 -0.911 3.585 1.00 89.56 184 LEU A C 1
ATOM 1396 O O . LEU A 1 184 ? -21.735 -1.947 4.135 1.00 89.56 184 LEU A O 1
ATOM 1400 N N . ASP A 1 185 ? -23.247 -0.883 2.856 1.00 88.19 185 ASP A N 1
ATOM 1401 C CA . ASP A 1 185 ? -24.063 -2.078 2.621 1.00 88.19 185 ASP A CA 1
ATOM 1402 C C . ASP A 1 185 ? -23.354 -3.040 1.658 1.00 88.19 185 ASP A C 1
ATOM 1404 O O . ASP A 1 185 ? -23.314 -4.247 1.911 1.00 88.19 185 ASP A O 1
ATOM 1408 N N . ARG A 1 186 ? -22.734 -2.513 0.590 1.00 88.38 186 ARG A N 1
ATOM 1409 C CA . ARG A 1 186 ? -21.909 -3.311 -0.338 1.00 88.38 186 ARG A CA 1
ATOM 1410 C C . ARG A 1 186 ? -20.729 -3.957 0.378 1.00 88.38 186 ARG A C 1
ATOM 1412 O O . ARG A 1 186 ? -20.526 -5.161 0.244 1.00 88.38 186 ARG A O 1
ATOM 1419 N N . LEU A 1 187 ? -20.040 -3.187 1.217 1.00 86.19 187 LEU A N 1
ATOM 1420 C CA . LEU A 1 187 ? -18.904 -3.644 2.010 1.00 86.19 187 LEU A CA 1
ATOM 1421 C C . LEU A 1 187 ? -19.258 -4.840 2.907 1.00 86.19 187 LEU A C 1
ATOM 1423 O O . LEU A 1 187 ? -18.457 -5.752 3.068 1.00 86.19 187 LEU A O 1
ATOM 1427 N N . THR A 1 188 ? -20.474 -4.875 3.456 1.00 78.25 188 THR A N 1
ATOM 1428 C CA . THR A 1 188 ? -20.931 -5.984 4.313 1.00 78.25 188 THR A CA 1
ATOM 1429 C C . THR A 1 188 ? -21.223 -7.265 3.517 1.00 78.25 188 THR A C 1
ATOM 1431 O O . THR A 1 188 ? -21.135 -8.370 4.055 1.00 78.25 188 THR A O 1
ATOM 1434 N N . ALA A 1 189 ? -21.593 -7.134 2.241 1.00 78.75 189 ALA A N 1
ATOM 1435 C CA . ALA A 1 189 ? -21.904 -8.258 1.360 1.00 78.75 189 ALA A CA 1
ATOM 1436 C C . ALA A 1 189 ? -20.670 -8.814 0.623 1.00 78.75 189 ALA A C 1
ATOM 1438 O O . ALA A 1 189 ? -20.699 -9.951 0.141 1.00 78.75 189 ALA A O 1
ATOM 1439 N N . GLU A 1 190 ? -19.609 -8.018 0.517 1.00 79.00 190 GLU A N 1
ATOM 1440 C CA . GLU A 1 190 ? -18.414 -8.331 -0.254 1.00 79.00 190 GLU A CA 1
ATOM 1441 C C . GLU A 1 190 ? -17.485 -9.316 0.478 1.00 79.00 190 GLU A C 1
ATOM 1443 O O . GLU A 1 190 ? -17.317 -9.289 1.695 1.00 79.00 190 GLU A O 1
ATOM 1448 N N . ARG A 1 191 ? -16.875 -10.228 -0.284 1.00 84.56 191 ARG A N 1
ATOM 1449 C CA . ARG A 1 191 ? -15.873 -11.192 0.203 1.00 84.56 191 ARG A CA 1
ATOM 1450 C C . ARG A 1 191 ? -14.472 -10.910 -0.336 1.00 84.56 191 ARG A C 1
ATOM 1452 O O . ARG A 1 191 ? -13.512 -11.505 0.147 1.00 84.56 191 ARG A O 1
ATOM 1459 N N . ASN A 1 192 ? -14.353 -10.062 -1.354 1.00 94.06 192 ASN A N 1
ATOM 1460 C CA . ASN A 1 192 ? -13.090 -9.610 -1.908 1.00 94.06 192 ASN A CA 1
ATOM 1461 C C . ASN A 1 192 ? -12.551 -8.412 -1.095 1.00 94.06 192 ASN A C 1
ATOM 1463 O O . ASN A 1 192 ? -13.124 -7.323 -1.186 1.00 94.06 192 ASN A O 1
ATOM 1467 N N . PRO A 1 193 ? -11.427 -8.562 -0.370 1.00 95.31 193 PRO A N 1
ATOM 1468 C CA . PRO A 1 193 ? -10.892 -7.499 0.478 1.00 95.31 193 PRO A CA 1
ATOM 1469 C C . PRO A 1 193 ? -10.470 -6.250 -0.311 1.00 95.31 193 PRO A C 1
ATOM 1471 O O . PRO A 1 193 ? -10.591 -5.139 0.194 1.00 95.31 193 PRO A O 1
ATOM 1474 N N . MET A 1 194 ? -10.054 -6.378 -1.579 1.00 96.25 194 MET A N 1
ATOM 1475 C CA . MET A 1 194 ? -9.752 -5.204 -2.408 1.00 96.25 194 MET A CA 1
ATOM 1476 C C . MET A 1 194 ? -11.019 -4.396 -2.711 1.00 96.25 194 MET A C 1
ATOM 1478 O O . MET A 1 194 ? -11.001 -3.170 -2.630 1.00 96.25 194 MET A O 1
ATOM 1482 N N . THR A 1 195 ? -12.125 -5.062 -3.052 1.00 95.06 195 THR A N 1
ATOM 1483 C CA . THR A 1 195 ? -13.397 -4.365 -3.285 1.00 95.06 195 THR A CA 1
ATOM 1484 C C . THR A 1 195 ? -13.921 -3.745 -1.989 1.00 95.06 195 THR A C 1
ATOM 1486 O O . THR A 1 195 ? -14.352 -2.598 -2.018 1.00 95.06 195 THR A O 1
ATOM 1489 N N . ALA A 1 196 ? -13.785 -4.431 -0.848 1.00 95.19 196 ALA A N 1
ATOM 1490 C CA . ALA A 1 196 ? -14.138 -3.878 0.460 1.00 95.19 196 ALA A CA 1
ATOM 1491 C C . ALA A 1 196 ? -13.346 -2.597 0.786 1.00 95.19 196 ALA A C 1
ATOM 1493 O O . ALA A 1 196 ? -13.928 -1.616 1.241 1.00 95.19 196 ALA A O 1
ATOM 1494 N N . VAL A 1 197 ? -12.043 -2.548 0.478 1.00 96.88 197 VAL A N 1
ATOM 1495 C CA . VAL A 1 197 ? -11.224 -1.329 0.628 1.00 96.88 197 VAL A CA 1
ATOM 1496 C C . VAL A 1 197 ? -11.734 -0.186 -0.259 1.00 96.88 197 VAL A C 1
ATOM 1498 O O . VAL A 1 197 ? -11.807 0.954 0.202 1.00 96.88 197 VAL A O 1
ATOM 1501 N N . LEU A 1 198 ? -12.114 -0.470 -1.511 1.00 94.88 198 LEU A N 1
ATOM 1502 C CA . LEU A 1 198 ? -12.688 0.536 -2.416 1.00 94.88 198 LEU A CA 1
ATOM 1503 C C . LEU A 1 198 ? -14.033 1.057 -1.896 1.00 94.88 198 LEU A C 1
ATOM 1505 O O . LEU A 1 198 ? -14.227 2.269 -1.819 1.00 94.88 198 LEU A O 1
ATOM 1509 N N . ASP A 1 199 ? -14.926 0.154 -1.490 1.00 94.75 199 ASP A N 1
ATOM 1510 C CA . ASP A 1 199 ? -16.234 0.504 -0.936 1.00 94.75 199 ASP A CA 1
ATOM 1511 C C . ASP A 1 199 ? -16.099 1.283 0.379 1.00 94.75 199 ASP A C 1
ATOM 1513 O O . ASP A 1 199 ? -16.840 2.236 0.599 1.00 94.75 199 ASP A O 1
ATOM 1517 N N . PHE A 1 200 ? -15.119 0.965 1.231 1.00 96.62 200 PHE A N 1
ATOM 1518 C CA . PHE A 1 200 ? -14.845 1.758 2.430 1.00 96.62 200 PHE A CA 1
ATOM 1519 C C . PHE A 1 200 ? -14.372 3.174 2.078 1.00 96.62 200 PHE A C 1
ATOM 1521 O O . PHE A 1 200 ? -14.800 4.149 2.695 1.00 96.62 200 PHE A O 1
ATOM 1528 N N . GLY A 1 201 ? -13.515 3.304 1.061 1.00 95.25 201 GLY A N 1
ATOM 1529 C CA . GLY A 1 201 ? -13.069 4.599 0.550 1.00 95.25 201 GLY A CA 1
ATOM 1530 C C . GLY A 1 201 ? -14.209 5.446 -0.028 1.00 95.25 201 GLY A C 1
ATOM 1531 O O . GLY A 1 201 ? -14.218 6.663 0.160 1.00 95.25 201 GLY A O 1
ATOM 1532 N N . ASP A 1 202 ? -15.178 4.819 -0.696 1.00 93.38 202 ASP A N 1
ATOM 1533 C CA . ASP A 1 202 ? -16.393 5.492 -1.163 1.00 93.38 202 ASP A CA 1
ATOM 1534 C C . ASP A 1 202 ? -17.330 5.839 0.005 1.00 93.38 202 ASP A C 1
ATOM 1536 O O . ASP A 1 202 ? -17.843 6.954 0.055 1.00 93.38 202 ASP A O 1
ATOM 1540 N N . ALA A 1 203 ? -17.479 4.964 1.006 1.00 94.88 203 ALA A N 1
ATOM 1541 C CA . ALA A 1 203 ? -18.266 5.246 2.209 1.00 94.88 203 ALA A CA 1
ATOM 1542 C C . ALA A 1 203 ? -17.741 6.468 2.978 1.00 94.88 203 ALA A C 1
ATOM 1544 O O . ALA A 1 203 ? -18.526 7.301 3.420 1.00 94.88 203 ALA A O 1
ATOM 1545 N N . LEU A 1 204 ? -16.418 6.618 3.098 1.00 95.25 204 LEU A N 1
ATOM 1546 C CA . LEU A 1 204 ? -15.807 7.797 3.724 1.00 95.25 204 LEU A CA 1
ATOM 1547 C C . LEU A 1 204 ? -16.081 9.104 2.969 1.00 95.25 204 LEU A C 1
ATOM 1549 O O . LEU A 1 204 ? -15.996 10.169 3.577 1.00 95.25 204 LEU A O 1
ATOM 1553 N N . ARG A 1 205 ? -16.366 9.033 1.664 1.00 91.62 205 ARG A N 1
ATOM 1554 C CA . ARG A 1 205 ? -16.644 10.199 0.815 1.00 91.62 205 ARG A CA 1
ATOM 1555 C C . ARG A 1 205 ? -18.131 10.533 0.759 1.00 91.62 205 ARG A C 1
ATOM 1557 O O . ARG A 1 205 ? -18.492 11.707 0.774 1.00 91.62 205 ARG A O 1
ATOM 1564 N N . ASP A 1 206 ? -18.965 9.506 0.645 1.00 91.62 206 ASP A N 1
ATOM 1565 C CA . ASP A 1 206 ? -20.350 9.649 0.206 1.00 91.62 206 ASP A CA 1
ATOM 1566 C C . ASP A 1 206 ? -21.361 9.446 1.348 1.00 91.62 206 ASP A C 1
ATOM 1568 O O . ASP A 1 206 ? -22.516 9.861 1.223 1.00 91.62 206 ASP A O 1
ATOM 1572 N N . GLU A 1 207 ? -20.960 8.833 2.469 1.00 93.62 207 GLU A N 1
ATOM 1573 C CA . GLU A 1 207 ? -21.862 8.521 3.582 1.00 93.62 207 GLU A CA 1
ATOM 1574 C C . GLU A 1 207 ? -21.630 9.391 4.827 1.00 93.62 207 GLU A C 1
ATOM 1576 O O . GLU A 1 207 ? -20.513 9.840 5.093 1.00 93.62 207 GLU A O 1
ATOM 1581 N N . PRO A 1 208 ? -22.669 9.616 5.660 1.00 95.06 208 PRO A N 1
ATOM 1582 C CA . PRO A 1 208 ? -22.505 10.336 6.916 1.00 95.06 208 PRO A CA 1
ATOM 1583 C C . PRO A 1 208 ? -21.499 9.641 7.840 1.00 95.06 208 PRO A C 1
ATOM 1585 O O . PRO A 1 208 ? -21.664 8.466 8.178 1.00 95.06 208 PRO A O 1
ATOM 1588 N N . VAL A 1 209 ? -20.523 10.394 8.357 1.00 96.00 209 VAL A N 1
ATOM 1589 C CA . VAL A 1 209 ? -19.478 9.878 9.263 1.00 96.00 209 VAL A CA 1
ATOM 1590 C C . VAL A 1 209 ? -20.037 9.074 10.444 1.00 96.00 209 VAL A C 1
ATOM 1592 O O . VAL A 1 209 ? -19.447 8.081 10.865 1.00 96.00 209 VAL A O 1
ATOM 1595 N N . GLY A 1 210 ? -21.207 9.457 10.969 1.00 96.81 210 GLY A N 1
ATOM 1596 C CA . GLY A 1 210 ? -21.864 8.738 12.062 1.00 96.81 210 GLY A CA 1
ATOM 1597 C C . GLY A 1 210 ? -22.197 7.284 11.715 1.00 96.81 210 GLY A C 1
ATOM 1598 O O . GLY A 1 210 ? -22.054 6.413 12.570 1.00 96.81 210 GLY A O 1
ATOM 1599 N N . HIS A 1 211 ? -22.583 7.004 10.466 1.00 95.88 211 HIS A N 1
ATOM 1600 C CA . HIS A 1 211 ? -22.850 5.643 9.998 1.00 95.88 211 HIS A CA 1
ATOM 1601 C C . HIS A 1 211 ? -21.558 4.838 9.856 1.00 95.88 211 HIS A C 1
ATOM 1603 O O . HIS A 1 211 ? -21.499 3.694 10.310 1.00 95.88 211 HIS A O 1
ATOM 1609 N N . VAL A 1 212 ? -20.508 5.451 9.300 1.00 97.25 212 VAL A N 1
ATOM 1610 C CA . VAL A 1 212 ? -19.195 4.809 9.161 1.00 97.25 212 VAL A CA 1
ATOM 1611 C C . VAL A 1 212 ? -18.633 4.442 10.538 1.00 97.25 212 VAL A C 1
ATOM 1613 O O . VAL A 1 212 ? -18.274 3.288 10.770 1.00 97.25 212 VAL A O 1
ATOM 1616 N N . LEU A 1 213 ? -18.638 5.381 11.491 1.00 97.56 213 LEU A N 1
ATOM 1617 C CA . LEU A 1 213 ? -18.155 5.152 12.858 1.00 97.56 213 LEU A CA 1
ATOM 1618 C C . LEU A 1 213 ? -18.963 4.086 13.607 1.00 97.56 213 LEU A C 1
ATOM 1620 O O . LEU A 1 213 ? -18.387 3.324 14.378 1.00 97.56 213 LEU A O 1
ATOM 1624 N N . ALA A 1 214 ? -20.273 3.983 13.366 1.00 96.62 214 ALA A N 1
ATOM 1625 C CA . ALA A 1 214 ? -21.098 2.941 13.976 1.00 96.62 214 ALA A CA 1
ATOM 1626 C C . ALA A 1 214 ? -20.729 1.526 13.489 1.00 96.62 214 ALA A C 1
ATOM 1628 O O . ALA A 1 214 ? -20.911 0.553 14.222 1.00 96.62 214 ALA A O 1
ATOM 1629 N N . ARG A 1 215 ? -20.210 1.393 12.260 1.00 95.56 215 ARG A N 1
ATOM 1630 C CA . ARG A 1 215 ? -19.766 0.110 11.688 1.00 95.56 215 ARG A CA 1
ATOM 1631 C C . ARG A 1 215 ? -18.293 -0.183 11.944 1.00 95.56 215 ARG A C 1
ATOM 1633 O O . ARG A 1 215 ? -17.919 -1.352 12.024 1.00 95.56 215 ARG A O 1
ATOM 1640 N N . LEU A 1 216 ? -17.479 0.854 12.122 1.00 96.81 216 LEU A N 1
ATOM 1641 C CA . LEU A 1 216 ? -16.028 0.755 12.226 1.00 96.81 216 LEU A CA 1
ATOM 1642 C C . LEU A 1 216 ? -15.518 -0.282 13.245 1.00 96.81 216 LEU A C 1
ATOM 1644 O O . LEU A 1 216 ? -14.602 -1.014 12.878 1.00 96.81 216 LEU A O 1
ATOM 1648 N N . PRO A 1 217 ? -16.091 -0.452 14.457 1.00 96.25 217 PRO A N 1
ATOM 1649 C CA . PRO A 1 217 ? -15.623 -1.485 15.382 1.00 96.25 217 PRO A CA 1
ATOM 1650 C C . PRO A 1 217 ? -15.646 -2.897 14.789 1.00 96.25 217 PRO A C 1
ATOM 1652 O O . PRO A 1 217 ? -14.738 -3.678 15.050 1.00 96.25 217 PRO A O 1
ATOM 1655 N N . VAL A 1 218 ? -16.649 -3.221 13.966 1.00 94.62 218 VAL A N 1
ATOM 1656 C CA . VAL A 1 218 ? -16.730 -4.514 13.267 1.00 94.62 218 VAL A CA 1
ATOM 1657 C C . VAL A 1 218 ? -15.728 -4.565 12.114 1.00 94.62 218 VAL A C 1
ATOM 1659 O O . VAL A 1 218 ? -15.071 -5.585 11.921 1.00 94.62 218 VAL A O 1
ATOM 1662 N N . LEU A 1 219 ? -15.554 -3.458 11.388 1.00 95.25 219 LEU A N 1
ATOM 1663 C CA . LEU A 1 219 ? -14.607 -3.367 10.271 1.00 95.25 219 LEU A CA 1
ATOM 1664 C C . LEU A 1 219 ? -13.146 -3.476 10.722 1.00 95.25 219 LEU A C 1
ATOM 1666 O O . LEU A 1 219 ? -12.320 -4.045 10.021 1.00 95.25 219 LEU A O 1
ATOM 1670 N N . LEU A 1 220 ? -12.817 -3.026 11.932 1.00 97.00 220 LEU A N 1
ATOM 1671 C CA . LEU A 1 220 ? -11.485 -3.213 12.517 1.00 97.00 220 LEU A CA 1
ATOM 1672 C C . LEU A 1 220 ? -11.224 -4.665 12.977 1.00 97.00 220 LEU A C 1
ATOM 1674 O O . LEU A 1 220 ? -10.097 -5.008 13.343 1.00 97.00 220 LEU A O 1
ATOM 1678 N N . GLN A 1 221 ? -12.238 -5.539 12.929 1.00 95.50 221 GLN A N 1
ATOM 1679 C CA . GLN A 1 221 ? -12.148 -6.970 13.257 1.00 95.50 221 GLN A CA 1
ATOM 1680 C C . GLN A 1 221 ? -12.114 -7.879 12.018 1.00 95.50 221 GLN A C 1
ATOM 1682 O O . GLN A 1 221 ? -12.205 -9.102 12.153 1.00 95.50 221 GLN A O 1
ATOM 1687 N N . VAL A 1 222 ? -11.946 -7.321 10.811 1.00 95.25 222 VAL A N 1
ATOM 1688 C CA . VAL A 1 222 ? -11.785 -8.115 9.579 1.00 95.25 222 VAL A CA 1
ATOM 1689 C C . VAL A 1 222 ? -10.652 -9.133 9.715 1.00 95.25 222 VAL A C 1
ATOM 1691 O O . VAL A 1 222 ? -9.663 -8.916 10.427 1.00 95.25 222 VAL A O 1
ATOM 1694 N N . LYS A 1 223 ? -10.823 -10.293 9.072 1.00 94.50 223 LYS A N 1
ATOM 1695 C CA . LYS A 1 223 ? -9.867 -11.406 9.169 1.00 94.50 223 LYS A CA 1
ATOM 1696 C C . LYS A 1 223 ? -8.591 -11.144 8.378 1.00 94.50 223 LYS A C 1
ATOM 1698 O O . LYS A 1 223 ? -7.527 -11.572 8.811 1.00 94.50 223 LYS A O 1
ATOM 1703 N N . ASP A 1 224 ? -8.711 -10.476 7.236 1.00 96.88 224 ASP A N 1
ATOM 1704 C CA . ASP A 1 224 ? -7.570 -10.114 6.407 1.00 96.88 224 ASP A CA 1
ATOM 1705 C C . ASP A 1 224 ? -6.844 -8.908 7.033 1.00 96.88 224 ASP A C 1
ATOM 1707 O O . ASP A 1 224 ? -7.417 -7.841 7.256 1.00 96.88 224 ASP A O 1
ATOM 1711 N N . LEU A 1 225 ? -5.570 -9.097 7.376 1.00 97.50 225 LEU A N 1
ATOM 1712 C CA . LEU A 1 225 ? -4.756 -8.080 8.044 1.00 97.50 225 LEU A CA 1
ATOM 1713 C C . LEU A 1 225 ? -4.287 -6.971 7.090 1.00 97.50 225 LEU A C 1
ATOM 1715 O O . LEU A 1 225 ? -4.027 -5.847 7.529 1.00 97.50 225 LEU A O 1
ATOM 1719 N N . HIS A 1 226 ? -4.207 -7.252 5.792 1.00 98.06 226 HIS A N 1
ATOM 1720 C CA . HIS A 1 226 ? -3.919 -6.244 4.779 1.00 98.06 226 HIS A CA 1
ATOM 1721 C C . HIS A 1 226 ? -5.136 -5.338 4.567 1.00 98.06 226 HIS A C 1
ATOM 1723 O O . HIS A 1 226 ? -4.983 -4.118 4.478 1.00 98.06 226 HIS A O 1
ATOM 1729 N N . GLU A 1 227 ? -6.343 -5.912 4.608 1.00 97.88 227 GLU A N 1
ATOM 1730 C CA . GLU A 1 227 ? -7.604 -5.162 4.591 1.00 97.88 227 GLU A CA 1
ATOM 1731 C C . GLU A 1 227 ? -7.687 -4.232 5.799 1.00 97.88 227 GLU A C 1
ATOM 1733 O O . GLU A 1 227 ? -7.905 -3.032 5.638 1.00 97.88 227 GLU A O 1
ATOM 1738 N N . LEU A 1 228 ? -7.398 -4.747 6.999 1.00 98.44 228 LEU A N 1
ATOM 1739 C CA . LEU A 1 228 ? -7.319 -3.922 8.203 1.00 98.44 228 LEU A CA 1
ATOM 1740 C C . LEU A 1 228 ? -6.324 -2.765 8.049 1.00 98.44 228 LEU A C 1
ATOM 1742 O O . LEU A 1 228 ? -6.640 -1.630 8.404 1.00 98.44 228 LEU A O 1
ATOM 1746 N N . SER A 1 229 ? -5.127 -3.037 7.523 1.00 98.62 229 SER A N 1
ATOM 1747 C CA . SER A 1 229 ? -4.095 -2.010 7.336 1.00 98.62 229 SER A CA 1
ATOM 1748 C C . SER A 1 229 ? -4.575 -0.902 6.389 1.00 98.62 229 SER A C 1
ATOM 1750 O O . SER A 1 229 ? -4.372 0.283 6.665 1.00 98.62 229 SER A O 1
ATOM 1752 N N . ALA A 1 230 ? -5.260 -1.270 5.302 1.00 98.31 230 ALA A N 1
ATOM 1753 C CA . ALA A 1 230 ? -5.842 -0.328 4.350 1.00 98.31 230 ALA A CA 1
ATOM 1754 C C . ALA A 1 230 ? -7.029 0.460 4.940 1.00 98.31 230 ALA A C 1
ATOM 1756 O O . ALA A 1 230 ? -7.118 1.669 4.724 1.00 98.31 230 ALA A O 1
ATOM 1757 N N . ILE A 1 231 ? -7.895 -0.175 5.740 1.00 98.25 231 ILE A N 1
ATOM 1758 C CA . ILE A 1 231 ? -8.988 0.498 6.466 1.00 98.25 231 ILE A CA 1
ATOM 1759 C C . ILE A 1 231 ? -8.421 1.538 7.437 1.00 98.25 231 ILE A C 1
ATOM 1761 O O . I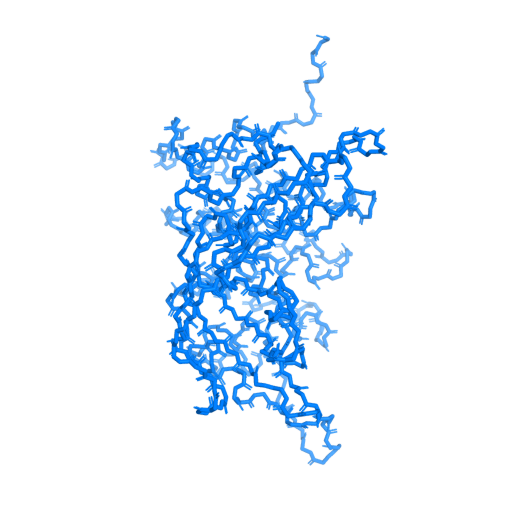LE A 1 231 ? -8.855 2.687 7.424 1.00 98.25 231 ILE A O 1
ATOM 1765 N N . VAL A 1 232 ? -7.410 1.179 8.238 1.00 98.62 232 VAL A N 1
ATOM 1766 C CA . VAL A 1 232 ? -6.746 2.114 9.164 1.00 98.62 232 VAL A CA 1
ATOM 1767 C C . VAL A 1 232 ? -6.106 3.277 8.405 1.00 98.62 232 VAL A C 1
ATOM 1769 O O . VAL A 1 232 ? -6.257 4.429 8.814 1.00 98.62 232 VAL A O 1
ATOM 1772 N N . PHE A 1 233 ? -5.445 3.009 7.274 1.00 98.25 233 PHE A N 1
ATOM 1773 C CA . PHE A 1 233 ? -4.928 4.067 6.405 1.00 98.25 233 PHE A CA 1
ATOM 1774 C C . PHE A 1 233 ? -6.044 5.024 5.960 1.00 98.25 233 PHE A C 1
ATOM 1776 O O . PHE A 1 233 ? -5.896 6.241 6.071 1.00 98.25 233 PHE A O 1
ATOM 1783 N N . LEU A 1 234 ? -7.169 4.492 5.477 1.00 97.81 234 LEU A N 1
ATOM 1784 C CA . LEU A 1 234 ? -8.294 5.282 4.977 1.00 97.81 234 LEU A CA 1
ATOM 1785 C C . LEU A 1 234 ? -8.967 6.099 6.088 1.00 97.81 234 LEU A C 1
ATOM 1787 O O . LEU A 1 234 ? -9.256 7.275 5.881 1.00 97.81 234 LEU A O 1
ATOM 1791 N N . CYS A 1 235 ? -9.114 5.543 7.290 1.00 97.75 235 CYS A N 1
ATOM 1792 C CA . CYS A 1 235 ? -9.589 6.270 8.468 1.00 97.75 235 CYS A CA 1
ATOM 1793 C C . CYS A 1 235 ? -8.747 7.517 8.783 1.00 97.75 235 CYS A C 1
ATOM 1795 O O . CYS A 1 235 ? -9.286 8.512 9.262 1.00 97.75 235 CYS A O 1
ATOM 1797 N N . LEU A 1 236 ? -7.438 7.475 8.523 1.00 96.38 236 LEU A N 1
ATOM 1798 C CA . LEU A 1 236 ? -6.491 8.528 8.901 1.00 96.38 236 LEU A CA 1
ATOM 1799 C C . LEU A 1 236 ? -6.168 9.497 7.752 1.00 96.38 236 LEU A C 1
ATOM 1801 O O . LEU A 1 236 ? -5.969 10.686 7.986 1.00 96.38 236 LEU A O 1
ATOM 1805 N N . SER A 1 237 ? -6.105 9.010 6.512 1.00 93.50 237 SER A N 1
ATOM 1806 C CA . SER A 1 237 ? -5.731 9.802 5.328 1.00 93.50 237 SER A CA 1
ATOM 1807 C C . SER A 1 237 ? -6.838 9.961 4.288 1.00 93.50 237 SER A C 1
ATOM 1809 O O . SER A 1 237 ? -6.766 10.891 3.488 1.00 93.50 237 SER A O 1
ATOM 1811 N N . GLY A 1 238 ? -7.839 9.080 4.275 1.00 90.81 238 GLY A N 1
ATOM 1812 C CA . GLY A 1 238 ? -8.983 9.140 3.357 1.00 90.81 238 GLY A CA 1
ATOM 1813 C C . GLY A 1 238 ? -10.185 9.915 3.905 1.00 90.81 238 GLY A C 1
ATOM 1814 O O . GLY A 1 238 ? -10.998 10.393 3.121 1.00 90.81 238 GLY A O 1
ATOM 1815 N N . SER A 1 239 ? -10.285 10.064 5.228 1.00 92.62 239 SER A N 1
ATOM 1816 C CA . SER A 1 239 ? -11.361 10.791 5.906 1.00 92.62 239 SER A CA 1
ATOM 1817 C C . SER A 1 239 ? -11.152 12.313 5.923 1.00 92.62 239 SER A C 1
ATOM 1819 O O . SER A 1 239 ? -10.028 12.832 5.801 1.00 92.62 239 SER A O 1
ATOM 1821 N N . HIS A 1 240 ? -12.259 13.030 6.125 1.00 91.06 240 HIS A N 1
ATOM 1822 C CA . HIS A 1 240 ? -12.278 14.468 6.378 1.00 91.06 240 HIS A CA 1
ATOM 1823 C C . HIS A 1 240 ? -11.498 14.824 7.652 1.00 91.06 240 HIS A C 1
ATOM 1825 O O . HIS A 1 240 ? -11.515 14.084 8.636 1.00 91.06 240 HIS A O 1
ATOM 1831 N N . ALA A 1 241 ? -10.785 15.953 7.634 1.00 90.81 241 ALA A N 1
ATOM 1832 C CA . ALA A 1 241 ? -9.826 16.304 8.683 1.00 90.81 241 ALA A CA 1
ATOM 1833 C C . ALA A 1 241 ? -10.480 16.464 10.064 1.00 90.81 241 ALA A C 1
ATOM 1835 O O . ALA A 1 241 ? -9.908 16.043 11.068 1.00 90.81 241 ALA A O 1
ATOM 1836 N N . GLU A 1 242 ? -11.686 17.022 10.097 1.00 92.25 242 GLU A N 1
ATOM 1837 C CA . GLU A 1 242 ? -12.520 17.227 11.280 1.00 92.25 242 GLU A CA 1
ATOM 1838 C C . GLU A 1 242 ? -12.979 15.922 11.948 1.00 92.25 242 GLU A C 1
ATOM 1840 O O . GLU A 1 242 ? -13.206 15.900 13.157 1.00 92.25 242 GLU A O 1
ATOM 1845 N N . ASP A 1 243 ? -13.074 14.830 11.188 1.00 94.50 243 ASP A N 1
ATOM 1846 C CA . ASP A 1 243 ? -13.590 13.550 11.674 1.00 94.50 243 ASP A CA 1
ATOM 1847 C C . ASP A 1 243 ? -12.491 12.608 12.175 1.00 94.50 243 ASP A C 1
ATOM 1849 O O . ASP A 1 243 ? -12.761 11.704 12.970 1.00 94.50 243 ASP A O 1
ATOM 1853 N N . ARG A 1 244 ? -11.237 12.821 11.756 1.00 95.06 244 ARG A N 1
ATOM 1854 C CA . ARG A 1 244 ? -10.090 11.959 12.096 1.00 95.06 244 ARG A CA 1
ATOM 1855 C C . ARG A 1 244 ? -9.916 11.681 13.591 1.00 95.06 244 ARG A C 1
ATOM 1857 O O . ARG A 1 244 ? -9.632 10.526 13.901 1.00 95.06 244 ARG A O 1
ATOM 1864 N N . PRO A 1 245 ? -10.109 12.635 14.526 1.00 96.56 245 PRO A N 1
ATOM 1865 C CA . PRO A 1 245 ? -10.014 12.328 15.955 1.00 96.56 245 PRO A CA 1
ATOM 1866 C C . PRO A 1 245 ? -10.971 11.207 16.384 1.00 96.56 245 PRO A C 1
ATOM 1868 O O . PRO A 1 245 ? -10.578 10.298 17.103 1.00 96.56 245 PRO A O 1
ATOM 1871 N N . ARG A 1 246 ? -12.198 11.191 15.847 1.00 97.25 246 ARG A N 1
ATOM 1872 C CA . ARG A 1 246 ? -13.207 10.165 16.163 1.00 97.25 246 ARG A CA 1
ATOM 1873 C C . ARG A 1 246 ? -12.823 8.793 15.605 1.00 97.25 246 ARG A C 1
ATOM 1875 O O . ARG A 1 246 ? -13.167 7.767 16.185 1.00 97.25 246 ARG A O 1
ATOM 1882 N N . PHE A 1 247 ? -12.123 8.770 14.471 1.00 98.00 247 PHE A N 1
ATOM 1883 C CA . PHE A 1 247 ? -11.548 7.547 13.914 1.00 98.00 247 PHE A CA 1
ATOM 1884 C C . PHE A 1 247 ? -10.369 7.037 14.751 1.00 98.00 247 PHE A C 1
ATOM 1886 O O . PHE A 1 247 ? -10.266 5.829 14.960 1.00 98.00 247 PHE A O 1
ATOM 1893 N N . VAL A 1 248 ? -9.516 7.935 15.257 1.00 97.81 248 VAL A N 1
ATOM 1894 C CA . VAL A 1 248 ? -8.422 7.584 16.179 1.00 97.81 248 VAL A CA 1
ATOM 1895 C C . VAL A 1 248 ? -8.974 6.962 17.458 1.00 97.81 248 VAL A C 1
ATOM 1897 O O . VAL A 1 248 ? -8.522 5.881 17.816 1.00 97.81 248 VAL A O 1
ATOM 1900 N N . ASP A 1 249 ? -10.020 7.534 18.061 1.00 97.88 249 ASP A N 1
ATOM 1901 C CA . ASP A 1 249 ? -10.656 6.964 19.261 1.00 97.88 249 ASP A CA 1
ATOM 1902 C C . ASP A 1 249 ? -11.102 5.502 19.048 1.00 97.88 249 ASP A C 1
ATOM 1904 O O . ASP A 1 249 ? -10.919 4.635 19.908 1.00 97.88 249 ASP A O 1
ATOM 1908 N N . ALA A 1 250 ? -11.671 5.196 17.877 1.00 98.06 250 ALA A N 1
ATOM 1909 C CA . ALA A 1 250 ? -12.089 3.839 17.530 1.00 98.06 250 ALA A CA 1
ATOM 1910 C C . ALA A 1 250 ? -10.899 2.891 17.282 1.00 98.06 250 ALA A C 1
ATOM 1912 O O . ALA A 1 250 ? -10.963 1.715 17.650 1.00 98.06 250 ALA A O 1
ATOM 1913 N N . ILE A 1 251 ? -9.815 3.390 16.679 1.00 98.56 251 ILE A N 1
ATOM 1914 C CA . ILE A 1 251 ? -8.568 2.638 16.481 1.00 98.56 251 ILE A CA 1
ATOM 1915 C C . ILE A 1 251 ? -7.908 2.336 17.835 1.00 98.56 251 ILE A C 1
ATOM 1917 O O . ILE A 1 251 ? -7.519 1.194 18.075 1.00 98.56 251 ILE A O 1
ATOM 1921 N N . ASP A 1 252 ? -7.852 3.304 18.746 1.00 98.06 252 ASP A N 1
ATOM 1922 C CA . ASP A 1 252 ? -7.290 3.144 20.091 1.00 98.06 252 ASP A CA 1
ATOM 1923 C C . ASP A 1 252 ? -8.086 2.135 20.927 1.00 98.06 252 ASP A C 1
ATOM 1925 O O . ASP A 1 252 ? -7.508 1.290 21.62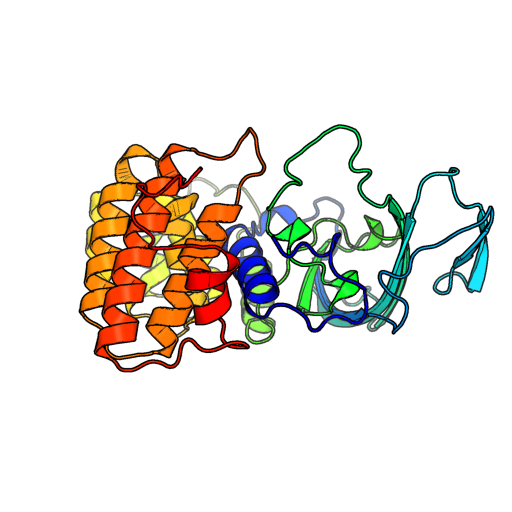5 1.00 98.06 252 ASP A O 1
ATOM 1929 N N . ALA A 1 253 ? -9.418 2.149 20.806 1.00 97.75 253 ALA A N 1
ATOM 1930 C CA . ALA A 1 253 ? -10.275 1.127 21.397 1.00 97.75 253 ALA A CA 1
ATOM 1931 C C . ALA A 1 253 ? -9.981 -0.271 20.822 1.00 97.75 253 ALA A C 1
ATOM 1933 O O . ALA A 1 253 ? -9.898 -1.244 21.577 1.00 97.75 253 ALA A O 1
ATOM 1934 N N . ALA A 1 254 ? -9.765 -0.384 19.506 1.00 98.00 254 ALA A N 1
ATOM 1935 C CA . ALA A 1 254 ? -9.407 -1.648 18.862 1.00 98.00 254 ALA A CA 1
ATOM 1936 C C . ALA A 1 254 ? -8.019 -2.159 19.294 1.00 98.00 254 ALA A C 1
ATOM 1938 O O . ALA A 1 254 ? -7.870 -3.354 19.555 1.00 98.00 254 ALA A O 1
ATOM 1939 N N . ILE A 1 255 ? -7.028 -1.270 19.430 1.00 98.50 255 ILE A N 1
ATOM 1940 C CA . ILE A 1 255 ? -5.690 -1.588 19.960 1.00 98.50 255 ILE A CA 1
ATOM 1941 C C . ILE A 1 255 ? -5.805 -2.123 21.388 1.00 98.50 255 ILE A C 1
ATOM 1943 O O . ILE A 1 255 ? -5.263 -3.181 21.713 1.00 98.50 255 ILE A O 1
ATOM 1947 N N . SER A 1 256 ? -6.540 -1.410 22.240 1.00 96.81 256 SER A N 1
ATOM 1948 C CA . SER A 1 256 ? -6.705 -1.767 23.650 1.00 96.81 256 SER A CA 1
ATOM 1949 C C . SER A 1 256 ? -7.438 -3.098 23.829 1.00 96.81 256 SER A C 1
ATOM 1951 O O . SER A 1 256 ? -7.111 -3.866 24.732 1.00 96.81 256 SER A O 1
ATOM 1953 N N . GLY A 1 257 ? -8.410 -3.386 22.958 1.00 95.56 257 GLY A N 1
ATOM 1954 C CA . GLY A 1 257 ? -9.271 -4.565 23.034 1.00 95.56 257 GLY A CA 1
ATOM 1955 C C . GLY A 1 257 ? -8.716 -5.846 22.403 1.00 95.56 257 GLY A C 1
ATOM 1956 O O . GLY A 1 257 ? -9.380 -6.876 22.490 1.00 95.56 257 GLY A O 1
ATOM 1957 N N . THR A 1 258 ? -7.543 -5.824 21.759 1.00 97.00 258 THR A N 1
ATOM 1958 C CA . THR A 1 258 ? -6.981 -7.008 21.083 1.00 97.00 258 THR A CA 1
ATOM 1959 C C . THR A 1 258 ? -5.685 -7.498 21.725 1.00 97.00 258 THR A C 1
ATOM 1961 O O . THR A 1 258 ? -4.822 -6.699 22.085 1.00 97.00 258 THR A O 1
ATOM 1964 N N . ASP A 1 259 ? -5.540 -8.816 21.883 1.00 96.81 259 ASP A N 1
ATOM 1965 C CA . ASP A 1 259 ? -4.274 -9.485 22.235 1.00 96.81 259 ASP A CA 1
ATOM 1966 C C . ASP A 1 259 ? -3.532 -10.006 20.983 1.00 96.81 259 ASP A C 1
ATOM 1968 O O . ASP A 1 259 ? -2.426 -10.548 21.075 1.00 96.81 259 ASP A O 1
ATOM 1972 N N . ASP A 1 260 ? -4.135 -9.859 19.797 1.00 97.56 260 ASP A N 1
ATOM 1973 C CA . ASP A 1 260 ? -3.580 -10.346 18.537 1.00 97.56 260 ASP A CA 1
ATOM 1974 C C . ASP A 1 260 ? -2.434 -9.440 18.066 1.00 97.56 260 ASP A C 1
ATOM 1976 O O . ASP A 1 260 ? -2.619 -8.325 17.572 1.00 97.56 260 ASP A O 1
ATOM 1980 N N . ARG A 1 261 ? -1.212 -9.960 18.190 1.00 96.62 261 ARG A N 1
ATOM 1981 C CA . ARG A 1 261 ? 0.025 -9.263 17.816 1.00 96.62 261 ARG A CA 1
ATOM 1982 C C . ARG A 1 261 ? 0.088 -8.921 16.328 1.00 96.62 261 ARG A C 1
ATOM 1984 O O . ARG A 1 261 ? 0.661 -7.892 15.975 1.00 96.62 261 ARG A O 1
ATOM 1991 N N . ALA A 1 262 ? -0.474 -9.765 15.464 1.00 96.62 262 ALA A N 1
ATOM 1992 C CA . ALA A 1 262 ? -0.474 -9.530 14.025 1.00 96.62 262 ALA A CA 1
ATOM 1993 C C . ALA A 1 262 ? -1.461 -8.409 13.663 1.00 96.62 262 ALA A C 1
ATOM 1995 O O . ALA A 1 262 ? -1.155 -7.560 12.827 1.00 96.62 262 ALA A O 1
ATOM 1996 N N . ARG A 1 263 ? -2.591 -8.334 14.377 1.00 97.88 263 ARG A N 1
ATOM 1997 C CA . ARG A 1 263 ? -3.552 -7.228 14.270 1.00 97.88 263 ARG A CA 1
ATOM 1998 C C . ARG A 1 263 ? -2.958 -5.888 14.689 1.00 97.88 263 ARG A C 1
ATOM 2000 O O . ARG A 1 263 ? -3.108 -4.906 13.967 1.00 97.88 263 ARG A O 1
ATOM 2007 N N . LEU A 1 264 ? -2.234 -5.850 15.809 1.00 98.25 264 LEU A N 1
ATOM 2008 C CA . LEU A 1 264 ? -1.517 -4.643 16.237 1.00 98.25 264 LEU A CA 1
ATOM 2009 C C . LEU A 1 264 ? -0.519 -4.172 15.173 1.00 98.25 264 LEU A C 1
ATOM 2011 O O . LEU A 1 264 ? -0.423 -2.978 14.898 1.00 98.25 264 LEU A O 1
ATOM 2015 N N . LEU A 1 265 ? 0.206 -5.106 14.552 1.00 97.50 265 LEU A N 1
ATOM 2016 C CA . LEU A 1 265 ? 1.174 -4.780 13.510 1.00 97.50 265 LEU A CA 1
ATOM 2017 C C . LEU A 1 265 ? 0.500 -4.244 12.233 1.00 97.50 265 LEU A C 1
ATOM 2019 O O . LEU A 1 265 ? 0.981 -3.271 11.659 1.00 97.50 265 LEU A O 1
ATOM 2023 N N . ALA A 1 266 ? -0.634 -4.815 11.827 1.00 98.12 266 ALA A N 1
ATOM 2024 C CA . ALA A 1 266 ? -1.440 -4.308 10.714 1.00 98.12 266 ALA A CA 1
ATOM 2025 C C . ALA A 1 266 ? -1.930 -2.865 10.952 1.00 98.12 266 ALA A C 1
ATOM 2027 O O . ALA A 1 266 ? -1.787 -1.997 10.089 1.00 98.12 266 ALA A O 1
ATOM 2028 N N . ILE A 1 267 ? -2.418 -2.570 12.163 1.00 98.56 267 ILE A N 1
ATOM 2029 C CA . ILE A 1 267 ? -2.784 -1.201 12.561 1.00 98.56 267 ILE A CA 1
ATOM 2030 C C . ILE A 1 267 ? -1.567 -0.266 12.460 1.00 98.56 267 ILE A C 1
ATOM 2032 O O . ILE A 1 267 ? -1.681 0.837 11.922 1.00 98.56 267 ILE A O 1
ATOM 2036 N N . ALA A 1 268 ? -0.388 -0.716 12.905 1.00 97.88 268 ALA A N 1
ATOM 2037 C CA . ALA A 1 268 ? 0.848 0.059 12.808 1.00 97.88 268 ALA A CA 1
ATOM 2038 C C . ALA A 1 268 ? 1.237 0.371 11.350 1.00 97.88 268 ALA A C 1
ATOM 2040 O O . ALA A 1 268 ? 1.584 1.515 11.050 1.00 97.88 268 ALA A O 1
ATOM 2041 N N . TYR A 1 269 ? 1.141 -0.598 10.431 1.00 97.50 269 TYR A N 1
ATOM 2042 C CA . TYR A 1 269 ? 1.408 -0.365 9.006 1.00 97.50 269 TYR A CA 1
ATOM 2043 C C . TYR A 1 269 ? 0.427 0.639 8.390 1.00 97.50 269 TYR A C 1
ATOM 2045 O O . TYR A 1 269 ? 0.864 1.564 7.701 1.00 97.50 269 TYR A O 1
ATOM 2053 N N . GLY A 1 270 ? -0.870 0.514 8.692 1.00 97.81 270 GLY A N 1
ATOM 2054 C CA . GLY A 1 270 ? -1.905 1.462 8.267 1.00 97.81 270 GLY A CA 1
ATOM 2055 C C . GLY A 1 270 ? -1.630 2.894 8.723 1.00 97.81 270 GLY A C 1
ATOM 2056 O O . GLY A 1 270 ? -1.572 3.820 7.907 1.00 97.81 270 GLY A O 1
ATOM 2057 N N . ALA A 1 271 ? -1.386 3.074 10.023 1.00 97.06 271 ALA A N 1
ATOM 2058 C CA . ALA A 1 271 ? -1.109 4.380 10.614 1.00 97.06 271 ALA A CA 1
ATOM 2059 C C . ALA A 1 271 ? 0.202 4.987 10.096 1.00 97.06 271 ALA A C 1
ATOM 2061 O O . ALA A 1 271 ? 0.271 6.174 9.767 1.00 97.06 271 ALA A O 1
ATOM 2062 N N . PHE A 1 272 ? 1.250 4.174 9.960 1.00 94.50 272 PHE A N 1
ATOM 2063 C CA . PHE A 1 272 ? 2.518 4.649 9.425 1.00 94.50 272 PHE A CA 1
ATOM 2064 C C . PHE A 1 272 ? 2.393 5.102 7.969 1.00 94.50 272 PHE A C 1
ATOM 2066 O O . PHE A 1 272 ? 2.866 6.189 7.628 1.00 94.50 272 PHE A O 1
ATOM 2073 N N . ALA A 1 273 ? 1.726 4.312 7.122 1.00 94.38 273 ALA A N 1
ATOM 2074 C CA . ALA A 1 273 ? 1.481 4.665 5.727 1.00 94.38 273 ALA A CA 1
ATOM 2075 C C . ALA A 1 273 ? 0.676 5.961 5.595 1.00 94.38 273 ALA A C 1
ATOM 2077 O O . ALA A 1 273 ? 1.060 6.828 4.805 1.00 94.38 273 ALA A O 1
ATOM 2078 N N . ALA A 1 274 ? -0.353 6.152 6.426 1.00 93.94 274 ALA A N 1
ATOM 2079 C CA . ALA A 1 274 ? -1.125 7.393 6.475 1.00 93.94 274 ALA A CA 1
ATOM 2080 C C . ALA A 1 274 ? -0.229 8.600 6.799 1.00 93.94 274 ALA A C 1
ATOM 2082 O O . ALA A 1 274 ? -0.236 9.618 6.104 1.00 93.94 274 ALA A O 1
ATOM 2083 N N . GLY A 1 275 ? 0.665 8.451 7.782 1.00 89.75 275 GLY A N 1
ATOM 2084 C CA . GLY A 1 275 ? 1.645 9.478 8.132 1.00 89.75 275 GLY A CA 1
ATOM 2085 C C . GLY A 1 275 ? 2.622 9.842 7.004 1.00 89.75 275 GLY A C 1
ATOM 2086 O O . GLY A 1 275 ? 3.255 10.900 7.080 1.00 89.75 275 GLY A O 1
ATOM 2087 N N . ARG A 1 276 ? 2.772 9.005 5.970 1.00 87.19 276 ARG A N 1
ATOM 2088 C CA . ARG A 1 276 ? 3.685 9.211 4.831 1.00 87.19 276 ARG A CA 1
ATOM 2089 C C . ARG A 1 276 ? 2.982 9.560 3.519 1.00 87.19 276 ARG A C 1
ATOM 2091 O O . ARG A 1 276 ? 3.680 9.881 2.563 1.00 87.19 276 ARG A O 1
ATOM 2098 N N . ALA A 1 277 ? 1.651 9.554 3.470 1.00 81.56 277 ALA A N 1
ATOM 2099 C CA . ALA A 1 277 ? 0.879 9.690 2.233 1.00 81.56 277 ALA A CA 1
ATOM 2100 C C . ALA A 1 2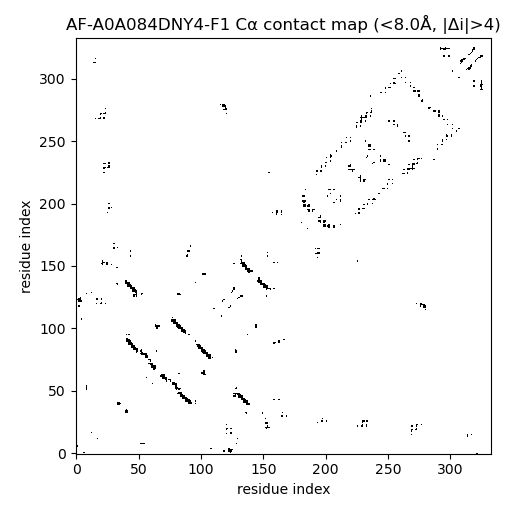77 ? 1.171 10.979 1.438 1.00 81.56 277 ALA A C 1
ATOM 2102 O O . ALA A 1 277 ? 1.057 10.994 0.216 1.00 81.56 277 ALA A O 1
ATOM 2103 N N . GLN A 1 278 ? 1.577 12.064 2.110 1.00 73.19 278 GLN A N 1
ATOM 2104 C CA . GLN A 1 278 ? 1.846 13.353 1.469 1.00 73.19 278 GLN A CA 1
ATOM 2105 C C . GLN A 1 278 ? 3.306 13.810 1.638 1.00 73.19 278 GLN A C 1
ATOM 2107 O O . GLN A 1 278 ? 3.859 13.750 2.743 1.00 73.19 278 GLN A O 1
ATOM 2112 N N . PRO A 1 279 ? 3.946 14.319 0.565 1.00 65.75 279 PRO A N 1
ATOM 2113 C CA . PRO A 1 279 ? 5.292 14.873 0.643 1.00 65.75 279 PRO A CA 1
ATOM 2114 C C . PRO A 1 279 ? 5.303 16.221 1.373 1.00 65.75 279 PRO A C 1
ATOM 2116 O O . PRO A 1 279 ? 4.384 17.024 1.250 1.00 65.75 279 PRO A O 1
ATOM 2119 N N . VAL A 1 280 ? 6.403 16.534 2.059 1.00 57.84 280 VAL A N 1
ATOM 2120 C CA . VAL A 1 280 ? 6.676 17.894 2.560 1.00 57.84 280 VAL A CA 1
ATOM 2121 C C . VAL A 1 280 ? 6.867 18.849 1.362 1.00 57.84 280 VAL A C 1
ATOM 2123 O O . VAL A 1 280 ? 7.574 18.476 0.420 1.00 57.84 280 VAL A O 1
ATOM 2126 N N . PRO A 1 281 ? 6.287 20.071 1.364 1.00 57.12 281 PRO A N 1
ATOM 2127 C CA . PRO A 1 281 ? 5.554 20.739 2.452 1.00 57.12 281 PRO A CA 1
ATOM 2128 C C . PRO A 1 281 ? 4.035 20.510 2.456 1.00 57.12 281 PRO A C 1
ATOM 2130 O O . PRO A 1 281 ? 3.360 21.028 3.332 1.00 57.12 281 PRO A O 1
ATOM 2133 N N . PHE A 1 282 ? 3.493 19.738 1.515 1.00 63.41 282 PHE A N 1
ATOM 2134 C CA . PHE A 1 282 ? 2.053 19.467 1.399 1.00 63.41 282 PHE A CA 1
ATOM 2135 C C . PHE A 1 282 ? 1.522 18.492 2.451 1.00 63.41 282 PHE A C 1
ATOM 2137 O O . PHE A 1 282 ? 0.354 18.129 2.406 1.00 63.41 282 PHE A O 1
ATOM 2144 N N . ARG A 1 283 ? 2.387 18.039 3.364 1.00 71.81 283 ARG A N 1
ATOM 2145 C CA . ARG A 1 283 ? 2.034 17.120 4.435 1.00 71.81 283 ARG A CA 1
ATOM 2146 C C . ARG A 1 283 ? 1.059 17.795 5.384 1.00 71.81 283 ARG A C 1
ATOM 2148 O O . ARG A 1 283 ? 1.368 18.847 5.938 1.00 71.81 283 ARG A O 1
ATOM 2155 N N . ASP A 1 284 ? -0.058 17.128 5.624 1.00 75.88 284 ASP A N 1
ATOM 2156 C CA . ASP A 1 284 ? -0.992 17.520 6.662 1.00 75.88 284 ASP A CA 1
ATOM 2157 C C . ASP A 1 284 ? -0.325 17.476 8.049 1.00 75.88 284 ASP A C 1
ATOM 2159 O O . ASP A 1 284 ? -0.050 16.415 8.620 1.00 75.88 284 ASP A O 1
ATOM 2163 N N . THR A 1 285 ? -0.019 18.653 8.594 1.00 76.19 285 THR A N 1
ATOM 2164 C CA . THR A 1 285 ? 0.624 18.781 9.904 1.00 76.19 285 THR A CA 1
ATOM 2165 C C . THR A 1 285 ? -0.314 18.390 11.041 1.00 76.19 285 THR A C 1
ATOM 2167 O O . THR A 1 285 ? 0.176 17.958 12.084 1.00 76.19 285 THR A O 1
ATOM 2170 N N . THR A 1 286 ? -1.634 18.456 10.830 1.00 82.81 286 THR A N 1
ATOM 2171 C CA . THR A 1 286 ? -2.648 18.044 11.815 1.00 82.81 286 THR A CA 1
ATOM 2172 C C . THR A 1 286 ? -2.700 16.528 11.983 1.00 82.81 286 THR A C 1
ATOM 2174 O O . THR A 1 286 ? -3.052 16.039 13.051 1.00 82.81 286 THR A O 1
ATOM 2177 N N . LEU A 1 287 ? -2.257 15.773 10.972 1.00 87.06 287 LEU A N 1
ATOM 2178 C CA . LEU A 1 287 ? -2.220 14.314 11.020 1.00 87.06 287 LEU A CA 1
ATOM 2179 C C . LEU A 1 287 ? -1.064 13.783 11.882 1.00 87.06 287 LEU A C 1
ATOM 2181 O O . LEU A 1 287 ? -1.157 12.703 12.450 1.00 87.06 287 LEU A O 1
ATOM 2185 N N . THR A 1 288 ? 0.030 14.536 12.017 1.00 87.56 288 THR A N 1
ATOM 2186 C CA . THR A 1 288 ? 1.214 14.094 12.781 1.00 87.56 288 THR A CA 1
ATOM 2187 C C . THR A 1 288 ? 0.920 13.752 14.250 1.00 87.56 288 THR A C 1
ATOM 2189 O O . THR A 1 288 ? 1.329 12.666 14.663 1.00 87.56 288 THR A O 1
ATOM 2192 N N . PRO A 1 289 ? 0.243 14.607 15.048 1.00 90.81 289 PRO A N 1
ATOM 2193 C CA . PRO A 1 289 ? -0.113 14.253 16.423 1.00 90.81 289 PRO A CA 1
ATOM 2194 C C . PRO A 1 289 ? -1.022 13.020 16.483 1.00 90.81 289 PRO A C 1
ATOM 2196 O O . PRO A 1 289 ? -0.718 12.107 17.235 1.00 90.81 289 PRO A O 1
ATOM 2199 N N . LEU A 1 290 ? -2.024 12.923 15.602 1.00 93.75 290 LEU A N 1
ATOM 2200 C CA . LEU A 1 290 ? -2.948 11.782 15.549 1.00 93.75 290 LEU A CA 1
ATOM 2201 C C . LEU A 1 290 ? -2.235 10.451 15.271 1.00 93.75 290 LEU A C 1
ATOM 2203 O O . LEU A 1 290 ? -2.513 9.445 15.916 1.00 93.75 290 LEU A O 1
ATOM 2207 N N . ILE A 1 291 ? -1.275 10.435 14.338 1.00 94.12 291 ILE A N 1
ATOM 2208 C CA . ILE A 1 291 ? -0.436 9.249 14.117 1.00 94.12 291 ILE A CA 1
ATOM 2209 C C . ILE A 1 291 ? 0.369 8.927 15.378 1.00 94.12 291 ILE A C 1
ATOM 2211 O O . ILE A 1 291 ? 0.460 7.765 15.764 1.00 94.12 291 ILE A O 1
ATOM 2215 N N . ASN A 1 292 ? 0.951 9.934 16.031 1.00 93.44 292 ASN A N 1
ATOM 2216 C CA . ASN A 1 292 ? 1.705 9.712 17.259 1.00 93.44 292 ASN A CA 1
ATOM 2217 C C . ASN A 1 292 ? 0.839 9.132 18.383 1.00 93.44 292 ASN A C 1
ATOM 2219 O O . ASN A 1 292 ? 1.326 8.234 19.062 1.00 93.44 292 ASN A O 1
ATOM 2223 N N . ASP A 1 293 ? -0.407 9.576 18.540 1.00 94.62 293 ASP A N 1
ATOM 2224 C CA . ASP A 1 293 ? -1.339 9.063 19.551 1.00 94.62 293 ASP A CA 1
ATOM 2225 C C . ASP A 1 293 ? -1.603 7.562 19.346 1.00 94.62 293 ASP A C 1
ATOM 2227 O O . ASP A 1 293 ? -1.377 6.763 20.260 1.00 94.62 293 ASP A O 1
ATOM 2231 N N . VAL A 1 294 ? -1.893 7.148 18.106 1.00 97.56 294 VAL A N 1
ATOM 2232 C CA . VAL A 1 294 ? -2.023 5.725 17.740 1.00 97.56 294 VAL A CA 1
ATOM 2233 C C . VAL A 1 294 ? -0.746 4.945 18.083 1.00 97.56 294 VAL A C 1
ATOM 2235 O O . VAL A 1 294 ? -0.800 3.842 18.631 1.00 97.56 294 VAL A O 1
ATOM 2238 N N . PHE A 1 295 ? 0.437 5.503 17.805 1.00 97.44 295 PHE A N 1
ATOM 2239 C CA . PHE A 1 295 ? 1.707 4.849 18.140 1.00 97.44 295 PHE A CA 1
ATOM 2240 C C . PHE A 1 295 ? 2.011 4.820 19.646 1.00 97.44 295 PHE A C 1
ATOM 2242 O O . PHE A 1 295 ? 2.678 3.885 20.094 1.00 97.44 295 PHE A O 1
ATOM 2249 N N . VAL A 1 296 ? 1.515 5.775 20.441 1.00 96.75 296 VAL A N 1
ATOM 2250 C CA . VAL A 1 296 ? 1.556 5.701 21.911 1.00 96.75 296 VAL A CA 1
ATOM 2251 C C . VAL A 1 296 ? 0.712 4.519 22.390 1.00 96.75 296 VAL A C 1
ATOM 2253 O O . VAL A 1 296 ? 1.222 3.693 23.153 1.00 96.75 296 VAL A O 1
ATOM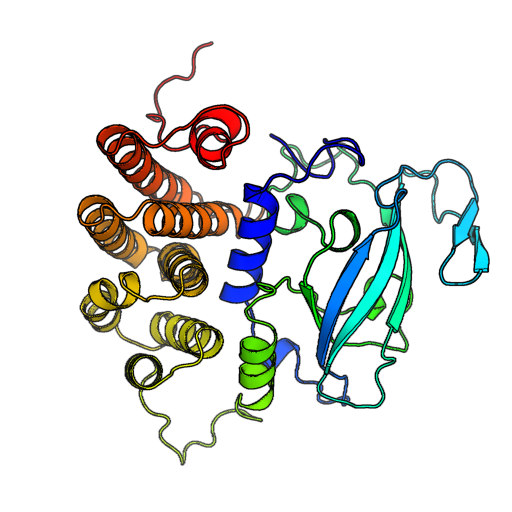 2256 N N . ALA A 1 297 ? -0.527 4.389 21.904 1.00 97.62 297 ALA A N 1
ATOM 2257 C CA . ALA A 1 297 ? -1.413 3.278 22.251 1.00 97.62 297 ALA A CA 1
ATOM 2258 C C . ALA A 1 297 ? -0.804 1.922 21.851 1.00 97.62 297 ALA A C 1
ATOM 2260 O O . ALA A 1 297 ? -0.731 0.999 22.670 1.00 97.62 297 ALA A O 1
ATOM 2261 N N . LEU A 1 298 ? -0.269 1.815 20.628 1.00 98.00 298 LEU A N 1
ATOM 2262 C CA . LEU A 1 298 ? 0.436 0.620 20.154 1.00 98.00 298 LEU A CA 1
ATOM 2263 C C . LEU A 1 298 ? 1.620 0.273 21.058 1.00 98.00 298 LEU A C 1
ATOM 2265 O O . LEU A 1 298 ? 1.728 -0.870 21.490 1.00 98.00 298 LEU A O 1
ATOM 2269 N N . LYS A 1 299 ? 2.477 1.244 21.393 1.00 96.38 299 LYS A N 1
ATOM 2270 C CA . LYS A 1 299 ? 3.665 1.027 22.232 1.00 96.38 299 LYS A CA 1
ATOM 2271 C C . LYS A 1 299 ? 3.303 0.527 23.628 1.00 96.38 299 LYS A C 1
ATOM 2273 O O . LYS A 1 299 ? 3.957 -0.384 24.146 1.00 96.38 299 LYS A O 1
ATOM 2278 N N . GLN A 1 300 ? 2.261 1.093 24.235 1.00 96.12 300 GLN A N 1
ATOM 2279 C CA . GLN A 1 300 ? 1.745 0.646 25.531 1.00 96.12 300 GLN A CA 1
ATOM 2280 C C . GLN A 1 300 ? 1.217 -0.789 25.443 1.00 96.12 300 GLN A C 1
ATOM 2282 O O . GLN A 1 300 ? 1.593 -1.640 26.254 1.00 96.12 300 GLN A O 1
ATOM 2287 N N . ARG A 1 301 ? 0.405 -1.087 24.422 1.00 97.44 301 ARG A N 1
ATOM 2288 C CA . ARG A 1 301 ? -0.201 -2.407 24.248 1.00 97.44 301 ARG A CA 1
ATOM 2289 C C . ARG A 1 301 ? 0.825 -3.492 23.933 1.00 97.44 301 ARG A C 1
ATOM 2291 O O . ARG A 1 301 ? 0.802 -4.547 24.562 1.00 97.44 301 ARG A O 1
ATOM 2298 N N . THR A 1 302 ? 1.764 -3.238 23.022 1.00 96.56 302 THR A N 1
ATOM 2299 C CA . THR A 1 302 ? 2.837 -4.189 22.695 1.00 96.56 302 THR A CA 1
ATOM 2300 C C . THR A 1 302 ? 3.723 -4.475 23.902 1.00 96.56 302 THR A C 1
ATOM 2302 O O . THR A 1 302 ? 4.125 -5.621 24.100 1.00 96.56 302 THR A O 1
ATOM 2305 N N . SER A 1 303 ? 3.978 -3.463 24.741 1.00 95.38 303 SER A N 1
ATOM 2306 C CA . SER A 1 303 ? 4.724 -3.631 25.994 1.00 95.38 303 SER A CA 1
ATOM 2307 C C . SER A 1 303 ? 3.963 -4.510 26.989 1.00 95.38 303 SER A C 1
ATOM 2309 O O . SER A 1 303 ? 4.541 -5.445 27.537 1.00 95.38 303 SER A O 1
ATOM 2311 N N . ALA A 1 304 ? 2.659 -4.271 27.176 1.00 96.75 304 ALA A N 1
ATOM 2312 C CA . ALA A 1 304 ? 1.810 -5.076 28.060 1.00 96.75 304 ALA A CA 1
ATOM 2313 C C . ALA A 1 304 ? 1.736 -6.557 27.637 1.00 96.75 304 ALA A C 1
ATOM 2315 O O . ALA A 1 304 ? 1.660 -7.441 28.486 1.00 96.75 304 ALA A O 1
ATOM 2316 N N . LEU A 1 305 ? 1.807 -6.834 26.332 1.00 96.69 305 LEU A N 1
ATOM 2317 C CA . LEU A 1 305 ? 1.782 -8.187 25.761 1.00 96.69 305 LEU A CA 1
ATOM 2318 C C . LEU A 1 305 ? 3.167 -8.853 25.655 1.00 96.69 305 LEU A C 1
ATOM 2320 O O . LEU A 1 305 ? 3.272 -9.966 25.119 1.00 96.69 305 LEU A O 1
ATOM 2324 N N . GLY A 1 306 ? 4.231 -8.175 26.103 1.00 95.19 306 GLY A N 1
ATOM 2325 C CA . GLY A 1 306 ? 5.609 -8.662 26.015 1.00 95.19 306 GLY A CA 1
ATOM 2326 C C . GLY A 1 306 ? 6.070 -8.925 24.578 1.00 95.19 306 GLY A C 1
ATOM 2327 O O . GLY A 1 306 ? 6.784 -9.897 24.325 1.00 95.19 306 GLY A O 1
ATOM 2328 N N . VAL A 1 307 ? 5.614 -8.120 23.613 1.00 94.25 307 VAL A N 1
ATOM 2329 C CA . VAL A 1 307 ? 6.015 -8.255 22.205 1.00 94.25 307 VAL A CA 1
ATOM 2330 C C . VAL A 1 307 ? 7.479 -7.826 22.054 1.00 94.25 307 VAL A C 1
ATOM 2332 O O . VAL A 1 307 ? 7.827 -6.727 22.482 1.00 94.25 307 VAL A O 1
ATOM 2335 N N . PRO A 1 308 ? 8.350 -8.640 21.429 1.00 88.69 308 PRO A N 1
ATOM 2336 C CA . PRO A 1 308 ? 9.735 -8.247 21.190 1.00 88.69 308 PRO A CA 1
ATOM 2337 C C . PRO A 1 308 ? 9.837 -7.028 20.261 1.00 88.69 308 PRO A C 1
ATOM 2339 O O . PRO A 1 308 ? 9.310 -7.043 19.149 1.00 88.69 308 PRO A O 1
ATOM 2342 N N . THR A 1 309 ? 10.568 -5.998 20.696 1.00 89.06 309 THR A N 1
ATOM 2343 C CA . THR A 1 309 ? 10.820 -4.758 19.931 1.00 89.06 309 THR A CA 1
ATOM 2344 C C . THR A 1 309 ? 12.312 -4.529 19.659 1.00 89.06 309 THR A C 1
ATOM 2346 O O . THR A 1 309 ? 12.771 -3.390 19.576 1.00 89.06 309 THR A O 1
ATOM 2349 N N . GLY A 1 310 ? 13.093 -5.611 19.596 1.00 85.31 310 GLY A N 1
ATOM 2350 C CA . GLY A 1 310 ? 14.533 -5.573 19.326 1.00 85.31 310 GLY A CA 1
ATOM 2351 C C . GLY A 1 310 ? 14.866 -5.284 17.860 1.00 85.31 310 GLY A C 1
ATOM 2352 O O . GLY A 1 310 ? 13.990 -5.328 16.990 1.00 85.31 310 GLY A O 1
ATOM 2353 N N . GLU A 1 311 ? 16.140 -4.995 17.593 1.00 84.00 311 GLU A N 1
ATOM 2354 C CA . GLU A 1 311 ? 16.655 -4.706 16.251 1.00 84.00 311 GLU A CA 1
ATOM 2355 C C . GLU A 1 311 ? 16.289 -5.815 15.247 1.00 84.00 311 GLU A C 1
ATOM 2357 O O . GLU A 1 311 ? 16.276 -7.000 15.579 1.00 84.00 311 GLU A O 1
ATOM 2362 N N . GLY A 1 312 ? 15.924 -5.417 14.025 1.00 78.12 312 GLY A N 1
ATOM 2363 C CA . GLY A 1 312 ? 15.413 -6.322 12.989 1.00 78.12 312 GLY A CA 1
ATOM 2364 C C . GLY A 1 312 ? 13.901 -6.581 13.037 1.00 78.12 312 GLY A C 1
ATOM 2365 O O . GLY A 1 312 ? 13.365 -7.175 12.105 1.00 78.12 312 GLY A O 1
ATOM 2366 N N . SER A 1 313 ? 13.189 -6.114 14.071 1.00 87.50 313 SER A N 1
ATOM 2367 C CA . SER A 1 313 ? 11.719 -6.143 14.100 1.00 87.50 313 SER A CA 1
ATOM 2368 C C . SER A 1 313 ? 11.095 -4.870 13.499 1.00 87.50 313 SER A C 1
ATOM 2370 O O . SER A 1 313 ? 11.663 -3.782 13.649 1.00 87.50 313 SER A O 1
ATOM 2372 N N . PRO A 1 314 ? 9.880 -4.946 12.917 1.00 90.81 314 PRO A N 1
ATOM 2373 C CA . PRO A 1 314 ? 9.130 -3.753 12.511 1.00 90.81 314 PRO A CA 1
ATOM 2374 C C . PRO A 1 314 ? 8.890 -2.775 13.671 1.00 90.81 314 PRO A C 1
ATOM 2376 O O . PRO A 1 314 ? 8.964 -1.561 13.500 1.00 90.81 314 PRO A O 1
ATOM 2379 N N . TRP A 1 315 ? 8.669 -3.296 14.883 1.00 93.06 315 TRP A N 1
ATOM 2380 C CA . TRP A 1 315 ? 8.458 -2.489 16.087 1.00 93.06 315 TRP A CA 1
ATOM 2381 C C . TRP A 1 315 ? 9.671 -1.635 16.455 1.00 93.06 315 TRP A C 1
ATOM 2383 O O . TRP A 1 315 ? 9.506 -0.486 16.860 1.00 93.06 315 TRP A O 1
ATOM 2393 N N . TYR A 1 316 ? 10.884 -2.162 16.276 1.00 89.44 316 TYR A N 1
ATOM 2394 C CA . TYR A 1 316 ? 12.105 -1.380 16.456 1.00 89.44 316 TYR A CA 1
ATOM 2395 C C . TYR A 1 316 ? 12.191 -0.229 15.454 1.00 89.44 316 TYR A C 1
ATOM 2397 O O . TYR A 1 316 ? 12.528 0.896 15.827 1.00 89.44 316 TYR A O 1
ATOM 2405 N N . GLU A 1 317 ? 11.846 -0.476 14.189 1.00 88.69 317 GLU A N 1
ATOM 2406 C CA . GLU A 1 317 ? 11.809 0.594 13.195 1.00 88.69 317 GLU A CA 1
ATOM 2407 C C . GLU A 1 317 ? 10.798 1.679 13.582 1.00 88.69 317 GLU A C 1
ATOM 2409 O O . GLU A 1 317 ? 11.156 2.856 13.614 1.00 88.69 317 GLU A O 1
ATOM 2414 N N . PHE A 1 318 ? 9.567 1.307 13.947 1.00 90.94 318 PHE A N 1
ATOM 2415 C CA . PHE A 1 318 ? 8.540 2.268 14.355 1.00 90.94 318 PHE A CA 1
ATOM 2416 C C . PHE A 1 318 ? 8.939 3.087 15.589 1.00 90.94 318 PHE A C 1
ATOM 2418 O O . PHE A 1 318 ? 8.932 4.320 15.541 1.00 90.94 318 PHE A O 1
ATOM 2425 N N . PHE A 1 319 ? 9.298 2.423 16.688 1.00 90.94 319 PHE A N 1
ATOM 2426 C CA . PHE A 1 319 ? 9.499 3.087 17.977 1.00 90.94 319 PHE A CA 1
ATOM 2427 C C . PHE A 1 319 ? 10.878 3.727 18.127 1.00 90.94 319 PHE A C 1
ATOM 2429 O O . PHE A 1 319 ? 10.989 4.740 18.811 1.00 90.94 319 PHE A O 1
ATOM 2436 N N . THR A 1 320 ? 11.914 3.175 17.490 1.00 84.44 320 THR A N 1
ATOM 2437 C CA . THR A 1 320 ? 13.300 3.637 17.662 1.00 84.44 320 THR A CA 1
ATOM 2438 C C . THR A 1 320 ? 13.797 4.388 16.433 1.00 84.44 320 THR A C 1
ATOM 2440 O O . THR A 1 320 ? 14.246 5.527 16.549 1.00 84.44 320 THR A O 1
ATOM 2443 N N . ALA A 1 321 ? 13.701 3.800 15.235 1.00 80.31 321 ALA A N 1
ATOM 2444 C CA . ALA A 1 321 ? 14.251 4.433 14.031 1.00 80.31 321 ALA A CA 1
ATOM 2445 C C . ALA A 1 321 ? 13.416 5.639 13.568 1.00 80.31 321 ALA A C 1
ATOM 2447 O O . ALA A 1 321 ? 13.968 6.652 13.124 1.00 80.31 321 ALA A O 1
ATOM 2448 N N . TYR A 1 322 ? 12.089 5.542 13.688 1.00 82.19 322 TYR A N 1
ATOM 2449 C CA . TYR A 1 322 ? 11.149 6.614 13.361 1.00 82.19 322 TYR A CA 1
ATOM 2450 C C . TYR A 1 322 ? 10.679 7.421 14.576 1.00 82.19 322 TYR A C 1
ATOM 2452 O O . TYR A 1 322 ? 10.051 8.460 14.372 1.00 82.19 322 TYR A O 1
ATOM 2460 N N . ARG A 1 323 ? 11.035 6.997 15.799 1.00 84.81 323 ARG A N 1
ATOM 2461 C CA . ARG A 1 323 ? 10.727 7.687 17.068 1.00 84.81 323 ARG A CA 1
ATOM 2462 C C . ARG A 1 323 ? 9.233 7.970 17.261 1.00 84.81 323 ARG A C 1
ATOM 2464 O O . ARG A 1 323 ? 8.842 9.039 17.725 1.00 84.81 323 ARG A O 1
ATOM 2471 N N . LEU A 1 324 ? 8.389 7.022 16.857 1.00 87.19 324 LEU A N 1
ATOM 2472 C CA . LEU A 1 324 ? 6.939 7.138 16.991 1.00 87.19 324 LEU A CA 1
ATOM 2473 C C . LEU A 1 324 ? 6.490 6.724 18.392 1.00 87.19 324 LEU A C 1
ATOM 2475 O O . LEU A 1 324 ? 7.068 5.827 19.012 1.00 87.19 324 LEU A O 1
ATOM 2479 N N . GLY A 1 325 ? 5.451 7.391 18.895 1.00 81.06 325 GLY A N 1
ATOM 2480 C CA . GLY A 1 325 ? 4.952 7.166 20.253 1.00 81.06 325 GLY A CA 1
ATOM 2481 C C . GLY A 1 325 ? 5.888 7.692 21.352 1.00 81.06 325 GLY A C 1
ATOM 2482 O O . GLY A 1 325 ? 5.848 7.212 22.486 1.00 81.06 325 GLY A O 1
ATOM 2483 N N . GLU A 1 326 ? 6.778 8.635 21.026 1.00 81.31 326 GLU A N 1
ATOM 2484 C CA . GLU A 1 326 ? 7.507 9.441 22.012 1.00 81.31 326 GLU A CA 1
ATOM 2485 C C . GLU A 1 326 ? 6.697 10.697 22.361 1.00 81.31 326 GLU A C 1
ATOM 2487 O O . GLU A 1 326 ? 6.085 11.312 21.485 1.00 81.31 326 GLU A O 1
ATOM 2492 N N . ALA A 1 327 ? 6.716 11.108 23.633 1.00 60.19 327 ALA A N 1
ATOM 2493 C CA . ALA A 1 327 ? 6.140 12.387 24.031 1.00 60.19 327 ALA A CA 1
ATOM 2494 C C . ALA A 1 327 ? 6.841 13.515 23.257 1.00 60.19 327 ALA A C 1
ATOM 2496 O O . ALA A 1 327 ? 8.072 13.569 23.204 1.00 60.19 327 ALA A O 1
ATOM 2497 N N . THR A 1 328 ? 6.070 14.430 22.665 1.00 52.53 328 THR A N 1
ATOM 2498 C CA . THR A 1 328 ? 6.579 15.648 22.019 1.00 52.53 328 THR A CA 1
ATOM 2499 C C . THR A 1 328 ? 7.151 16.587 23.079 1.00 52.53 328 THR A C 1
ATOM 2501 O O . THR A 1 328 ? 6.527 17.564 23.477 1.00 52.53 328 THR A O 1
ATOM 2504 N N . GLY A 1 329 ? 8.321 16.242 23.605 1.00 43.50 329 GLY A N 1
ATOM 2505 C CA . GLY A 1 329 ? 8.846 16.845 24.819 1.00 43.50 329 GLY A CA 1
ATOM 2506 C C . GLY A 1 329 ? 10.224 16.328 25.197 1.00 43.50 329 GLY A C 1
ATOM 2507 O O . GLY A 1 329 ? 10.487 16.153 26.373 1.00 43.50 329 GLY A O 1
ATOM 2508 N N . ASP A 1 330 ? 11.104 16.070 24.230 1.00 33.22 330 ASP A N 1
ATOM 2509 C CA . ASP A 1 330 ? 12.542 16.107 24.512 1.00 33.22 330 ASP A CA 1
ATOM 2510 C C . ASP A 1 330 ? 13.307 16.500 23.241 1.00 33.22 330 ASP A C 1
ATOM 2512 O O . ASP A 1 330 ? 13.931 15.698 22.541 1.00 33.22 330 ASP A O 1
ATOM 2516 N N . LYS A 1 331 ? 13.240 17.796 22.914 1.00 36.19 331 LYS A N 1
ATOM 2517 C CA . LYS A 1 331 ? 14.389 18.441 22.277 1.00 36.19 331 LYS A CA 1
ATOM 2518 C C . LYS A 1 331 ? 15.454 18.552 23.365 1.00 36.19 331 LYS A C 1
ATOM 2520 O O . LYS A 1 331 ? 15.454 19.529 24.108 1.00 36.19 331 LYS A O 1
ATOM 2525 N N . ARG A 1 332 ? 16.330 17.554 23.478 1.00 28.67 332 ARG A N 1
ATOM 2526 C CA . ARG A 1 332 ? 17.608 17.756 24.166 1.00 28.67 332 ARG A CA 1
ATOM 2527 C C . ARG A 1 332 ? 18.629 18.363 23.198 1.00 28.67 332 ARG A C 1
ATOM 2529 O O . ARG A 1 332 ? 18.543 18.058 22.008 1.00 28.67 332 ARG A O 1
ATOM 2536 N N . PRO A 1 333 ? 19.475 19.275 23.710 1.00 35.84 333 PRO A N 1
ATOM 2537 C CA . PRO A 1 333 ? 20.217 20.278 22.944 1.00 35.84 333 PRO A CA 1
ATOM 2538 C C . PRO A 1 333 ? 21.220 19.711 21.942 1.00 35.84 333 PRO A C 1
ATOM 2540 O O . PRO A 1 333 ? 21.758 18.608 22.195 1.00 35.84 333 PRO A O 1
#

Nearest PDB structures (foldseek):
  5h78-assembly1_B  TM=6.081E-01  e=9.991E-02  Homo sapiens
  5h7c-assembly2_C  TM=5.851E-01  e=1.036E+00  Staphylococcus aureus
  6aho-assembly1_A  TM=4.457E-01  e=8.370E+00  Saccharomyces cerevisiae S288C

Foldseek 3Di:
DDWLLPDDLPDDADPLLQLLQALLLLLPDDLVQQDDPPPFKKFKKWWDEDSQAFPKDADQWDQFPQVRDIDGDPDRAIKGKQWGKIATPDMPDPPDDRMGIAIDIDGRPDPPPDPPDQLASCRSDDCSSNIAMWIFTADPPDHHPCRRHDIGGHDPVCPVLVNVCSVPDDPDDDDPPDDDPQLVVVLVVDPRLSSNSVSLLVCLVPPDLVVNLVCVLVQLVDPDLSSNLNNLLCLLQSHDLVCNVSSLVSLLVSLVPDLDPSSLVSNLSSLVSSQNNDTPPVGDPSSQVSSLSSQLSSVVSCVVSVPDCDPPDPNVCQCPVVVGNDPPDDPDD

Sequence (333 aa):
MPSIFAAPADAPPSPVAAETRMVHDVATLKPSDYRSADGASWVISIVTPGADSGAVVTGTTYFDTAKGRTVPVPDARRRYANRGTWQVVASSSPSVPSTGRYDWLTLAWLPINRRPLPQTPEHLYSPFLRGGTIVYRWNPAAEGG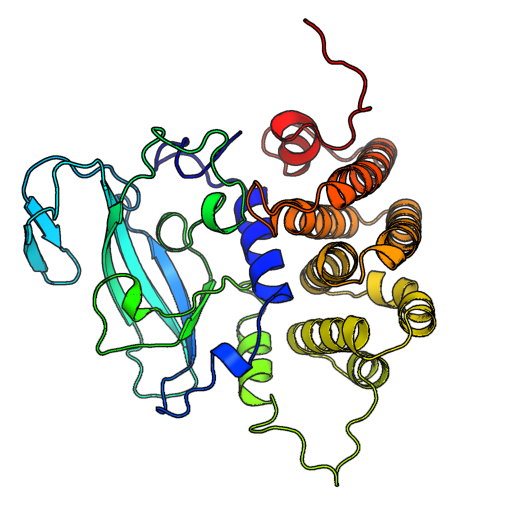EQFGNVRMIFPEWTQQVADALRSAPRGLPNAASATPPALDRLTAERNPMTAVLDFGDALRDEPVGHVLARLPVLLQVKDLHELSAIVFLCLSGSHAEDRPRFVDAIDAAISGTDDRARLLAIAYGAFAAGRAQPVPFRDTTLTPLINDVFVALKQRTSALGVPTGEGSPWYEFFTAYRLGEATGDKRP